Protein AF-A0A6U3SLD4-F1 (afdb_monomer)

Organism: NCBI:txid49249

Solvent-accessible surface area (backbone atoms only — not comparable to full-atom values): 16016 Å² total; per-residue (Å²): 93,30,33,40,34,45,28,22,24,20,39,68,25,61,78,50,59,51,93,50,53,9,31,55,33,80,65,11,48,54,41,13,43,26,38,30,69,54,36,54,72,92,55,43,61,76,41,43,33,23,12,72,32,34,23,15,40,52,23,46,49,41,26,31,55,85,39,74,73,38,16,82,89,34,24,79,83,48,38,44,74,40,75,85,42,42,63,54,84,81,51,41,36,90,60,63,78,85,78,59,86,52,60,64,58,40,43,50,33,31,69,81,82,62,34,34,42,66,61,40,45,34,31,68,68,55,48,70,50,40,50,61,62,72,69,62,57,97,72,88,68,69,61,64,56,74,54,37,59,85,58,36,81,42,45,67,64,49,52,50,51,49,50,53,50,46,56,56,37,38,79,52,38,38,40,73,58,98,90,45,34,30,22,49,48,71,39,57,69,35,64,77,38,35,52,24,25,38,35,37,22,24,29,53,61,35,51,42,54,50,48,13,63,65,61,73,41,62,55,67,58,36,29,46,71,59,72,56,48,62,42,7,38,23,36,32,35,39,46,79,41,89,59,70,65,86,90,67,90,54,81,84,70,45,84,56,41,38,34,35,44,62,37,78,81,36,75,33,42,50,66,39,31,52,74,67,74,43,73,93,70,84,48,90,91,55,60,85,48,54,63,39,45,59,70,58,72,72,101

Foldseek 3Di:
DEKEKEWAFFQFACPPPVVQAGAHDPQSLLLLLLLLVVCPDPLPALAAEEESRHRLLSSQANNCCPPPCCYDPNPVVGYHYQPLQAPPQLLFDPDDDPPDPPVVLRCLQCVVVRGHHLLLAALCSLVVQCPCVVVPDPDDDDDSLRRCVSCVVCVVVLVVSLVSLQVVLVVLQWHDDPLWTKGFLVSCVDCCSVVGNYYYRHHWRSVLSVCCSQQVNRSSCSSLPDTAFHRFIWMWDFDWDDAFDPPDPDPVRTHRMIITRIDTPDGNHSVSCVVSVHDRDQRPSNPCNRNHCPSVVPD

pLDDT: mean 84.69, std 16.95, range [38.12, 98.94]

Nearest PDB structures (foldseek):
  6s2q-assembly1_A  TM=6.324E-01  e=4.870E-09  Mycobacterium tuberculosis H37Rv
  4qih-assembly1_B  TM=6.906E-01  e=3.030E-08  Mycobacterium tuberculosis H37Rv
  4pz9-assembly1_B  TM=6.442E-01  e=8.144E-09  Mycobacterium tuberculosis H37Rv
  6cni-assembly1_B  TM=7.649E-01  e=1.691E-04  Homo sapiens
  3mxo-assembly2_B  TM=6.938E-01  e=5.394E-05  Homo sapiens

InterPro domains:
  IPR013078 Histidine phosphatase superfamily, clade-1 [PF00300] (4-67)
  IPR013078 Histidine phosphatase superfamily, clade-1 [SM00855] (3-210)
  IPR013078 Histidine phosphatase superfamily, clade-1 [cd07067] (3-69)
  IPR029033 Histidine phosphatase superfamily [G3DSA:3.40.50.1240] (1-277)
  IPR029033 Histidine phosphatase superfamily [SSF53254] (1-241)

Secondary structure (DSSP, 8-state):
--EEEEEE-SSEESSTTGGGT-EE-HHHHHHHHHHHHHHSGGG--SEEEE-SSHHHHHHHHHHTTT-GGGSGGGHHHHEEE-GGGS--TT-EESS-GGG---HHHHHHHHTTSS-EEGGGS-HHHHHHHHHHHHHT-SS---HHHHH-HHHHTTHHHHHHHHHHHHHHHHTTT-EEETTEEEE-HHHHH-HHHHT-EEEEEE-HHHHHHHHHHHHT--HHHHHHH----TT-EEEEEEEEE-SPPTT---TTTSSSPEEEEEEEEEEEE-HHHHHTTPPP---TTS-S--TT-HHHHH-

Structure (mmCIF, N/CA/C/O backbone):
data_AF-A0A6U3SLD4-F1
#
_entry.id   AF-A0A6U3SLD4-F1
#
loop_
_atom_site.group_PDB
_atom_site.id
_atom_site.type_symbol
_atom_site.label_atom_id
_atom_site.label_alt_id
_atom_site.label_comp_id
_atom_site.label_asym_id
_atom_site.label_entity_id
_atom_site.label_seq_id
_atom_site.pdbx_PDB_ins_code
_atom_site.Cartn_x
_atom_site.Cartn_y
_atom_site.Cartn_z
_atom_site.occupancy
_atom_site.B_iso_or_equiv
_atom_site.auth_seq_id
_atom_site.auth_comp_id
_atom_site.auth_asym_id
_atom_site.auth_atom_id
_atom_site.pdbx_PDB_model_num
ATOM 1 N N . MET A 1 1 ? -7.459 -4.776 17.478 1.00 89.25 1 MET A N 1
ATOM 2 C CA . MET A 1 1 ? -6.185 -4.139 17.124 1.00 89.25 1 MET A CA 1
ATOM 3 C C . MET A 1 1 ? -6.214 -3.789 15.655 1.00 89.25 1 MET A C 1
ATOM 5 O O . MET A 1 1 ? -6.769 -4.563 14.869 1.00 89.25 1 MET A O 1
ATOM 9 N N . VAL A 1 2 ? -5.647 -2.638 15.304 1.00 97.38 2 VAL A N 1
ATOM 10 C CA . VAL A 1 2 ? -5.695 -2.118 13.937 1.00 97.38 2 VAL A CA 1
ATOM 11 C C . VAL A 1 2 ? -4.820 -2.949 13.006 1.00 97.38 2 VAL A C 1
ATOM 13 O O . VAL A 1 2 ? -3.665 -3.244 13.318 1.00 97.38 2 VAL A O 1
ATOM 16 N N . ARG A 1 3 ? -5.369 -3.312 11.846 1.00 98.50 3 ARG A N 1
ATOM 17 C CA . ARG A 1 3 ? -4.644 -3.976 10.758 1.00 98.50 3 ARG A CA 1
ATOM 18 C C . ARG A 1 3 ? -4.674 -3.095 9.520 1.00 98.50 3 ARG A C 1
ATOM 20 O O . ARG A 1 3 ? -5.745 -2.663 9.102 1.00 98.50 3 ARG A O 1
ATOM 27 N N . LEU A 1 4 ? -3.510 -2.863 8.932 1.00 98.88 4 LEU A N 1
ATOM 28 C CA . LEU A 1 4 ? -3.344 -2.191 7.651 1.00 98.88 4 LEU A CA 1
ATOM 29 C C . LEU A 1 4 ? -2.890 -3.213 6.606 1.00 98.88 4 LEU A C 1
ATOM 31 O O . LEU A 1 4 ? -1.862 -3.871 6.769 1.00 98.88 4 LEU A O 1
ATOM 35 N N . TYR A 1 5 ? -3.650 -3.319 5.523 1.00 98.88 5 TYR A N 1
ATOM 36 C CA . TYR A 1 5 ? -3.333 -4.119 4.351 1.00 98.88 5 TYR A CA 1
ATOM 37 C C . TYR A 1 5 ? -2.888 -3.197 3.219 1.00 98.88 5 TYR A C 1
ATOM 39 O O . TYR A 1 5 ? -3.652 -2.348 2.763 1.00 98.88 5 TYR A O 1
ATOM 47 N N . ILE A 1 6 ? -1.660 -3.381 2.746 1.00 98.88 6 ILE A N 1
ATOM 48 C CA . ILE A 1 6 ? -1.118 -2.678 1.582 1.00 98.88 6 ILE A CA 1
ATOM 49 C C . ILE A 1 6 ? -1.124 -3.670 0.423 1.00 98.88 6 ILE A C 1
ATOM 51 O O . ILE A 1 6 ? -0.439 -4.693 0.485 1.00 98.88 6 ILE A O 1
ATOM 55 N N . VAL A 1 7 ? -1.906 -3.383 -0.615 1.00 98.81 7 VAL A N 1
ATOM 56 C CA . VAL A 1 7 ? -2.104 -4.283 -1.757 1.00 98.81 7 VAL A CA 1
ATOM 57 C C . VAL A 1 7 ? -1.478 -3.669 -3.000 1.00 98.81 7 VAL A C 1
ATOM 59 O O . VAL A 1 7 ? -1.911 -2.608 -3.449 1.00 98.81 7 VAL A O 1
ATOM 62 N N . ARG A 1 8 ? -0.482 -4.332 -3.597 1.00 98.12 8 ARG A N 1
ATOM 63 C CA . ARG A 1 8 ? 0.002 -3.940 -4.933 1.00 98.12 8 ARG A CA 1
ATOM 64 C C . ARG A 1 8 ? -1.071 -4.313 -5.959 1.00 98.12 8 ARG A C 1
ATOM 66 O O . ARG A 1 8 ? -1.632 -5.397 -5.878 1.00 98.12 8 ARG A O 1
ATOM 73 N N . HIS A 1 9 ? -1.331 -3.455 -6.942 1.00 97.69 9 HIS A N 1
ATOM 74 C CA . HIS A 1 9 ? -2.200 -3.807 -8.071 1.00 97.69 9 HIS A CA 1
ATOM 75 C C . HIS A 1 9 ? -1.776 -5.125 -8.763 1.00 97.69 9 HIS A C 1
ATOM 77 O O . HIS A 1 9 ? -0.596 -5.493 -8.731 1.00 97.69 9 HIS A O 1
ATOM 83 N N . GLY A 1 10 ? -2.717 -5.813 -9.415 1.00 95.06 10 GLY A N 1
ATOM 84 C CA . GLY A 1 10 ? -2.431 -7.008 -10.228 1.00 95.06 10 GLY A CA 1
ATOM 85 C C . GLY A 1 10 ? -1.573 -6.713 -11.459 1.00 95.06 10 GLY A C 1
ATOM 86 O O . GLY A 1 10 ? -1.234 -5.554 -11.715 1.00 95.06 10 GLY A O 1
ATOM 87 N N . ASP A 1 11 ? -1.205 -7.738 -12.226 1.00 93.12 11 ASP A N 1
ATOM 88 C CA . ASP A 1 11 ? -0.366 -7.571 -13.416 1.00 93.12 11 ASP A CA 1
ATOM 89 C C . ASP A 1 11 ? -0.927 -6.472 -14.352 1.00 93.12 11 ASP A C 1
ATOM 91 O O . ASP A 1 11 ? -2.081 -6.543 -14.799 1.00 93.12 11 ASP A O 1
ATOM 95 N N . PRO A 1 12 ? -0.161 -5.391 -14.582 1.00 91.62 12 PRO A N 1
ATOM 96 C CA . PRO A 1 12 ? -0.691 -4.189 -15.203 1.00 91.62 12 PRO A CA 1
ATOM 97 C C . PRO A 1 12 ? -0.734 -4.295 -16.724 1.00 91.62 12 PRO A C 1
ATOM 99 O O . PRO A 1 12 ? 0.205 -4.777 -17.348 1.00 91.62 12 PRO A O 1
ATOM 102 N N . ASP A 1 13 ? -1.761 -3.699 -17.325 1.00 90.81 13 ASP A N 1
ATOM 103 C CA . ASP A 1 13 ? -1.741 -3.259 -18.718 1.00 90.81 13 ASP A CA 1
ATOM 104 C C . ASP A 1 13 ? -1.577 -1.735 -18.746 1.00 90.81 13 ASP A C 1
ATOM 106 O O . ASP A 1 13 ? -2.538 -0.986 -18.565 1.00 90.81 13 ASP A O 1
ATOM 110 N N . TYR A 1 14 ? -0.347 -1.256 -18.937 1.00 85.19 14 TYR A N 1
ATOM 111 C CA . TYR A 1 14 ? -0.078 0.182 -18.973 1.00 85.19 14 TYR A CA 1
ATOM 112 C C . TYR A 1 14 ? -0.510 0.854 -20.274 1.00 85.19 14 TYR A C 1
ATOM 114 O O . TYR A 1 14 ? -0.530 2.080 -20.318 1.00 85.19 14 TYR A O 1
ATOM 122 N N . ASP A 1 15 ? -0.790 0.095 -21.333 1.00 86.31 15 ASP A N 1
ATOM 123 C CA . ASP A 1 15 ? -1.077 0.648 -22.656 1.00 86.31 15 ASP A CA 1
ATOM 124 C C . ASP A 1 15 ? -2.547 1.003 -22.815 1.00 86.31 15 ASP A C 1
ATOM 126 O O . ASP A 1 15 ? -2.886 2.024 -23.417 1.00 86.31 15 ASP A O 1
ATOM 130 N N . THR A 1 16 ? -3.411 0.194 -22.216 1.00 84.81 16 THR A N 1
ATOM 131 C CA . THR A 1 16 ? -4.827 0.523 -22.079 1.00 84.81 16 THR A CA 1
ATOM 132 C C . THR A 1 16 ? -5.022 1.675 -21.102 1.00 84.81 16 THR A C 1
ATOM 134 O O . THR A 1 16 ? -4.433 1.671 -20.031 1.00 84.81 16 THR A O 1
ATOM 137 N N . ASP A 1 17 ? -5.858 2.655 -21.451 1.00 83.62 17 ASP A N 1
ATOM 138 C CA . ASP A 1 17 ? -6.260 3.742 -20.544 1.00 83.62 17 ASP A CA 1
ATOM 139 C C . ASP A 1 17 ? -5.078 4.478 -19.868 1.00 83.62 17 ASP A C 1
ATOM 141 O O . ASP A 1 17 ? -5.041 4.734 -18.659 1.00 83.62 17 ASP A O 1
ATOM 145 N N . ARG A 1 18 ? -4.048 4.785 -20.668 1.00 82.56 18 ARG A N 1
ATOM 146 C CA . ARG A 1 18 ? -2.804 5.437 -20.219 1.00 82.56 18 ARG A CA 1
ATOM 147 C C . ARG A 1 18 ? -3.047 6.714 -19.418 1.00 82.56 18 ARG A C 1
ATOM 149 O O . ARG A 1 18 ? -2.338 6.951 -18.442 1.00 82.56 18 ARG A O 1
ATOM 156 N N . GLU A 1 19 ? -4.028 7.514 -19.826 1.00 84.94 19 GLU A N 1
ATOM 157 C CA . GLU A 1 19 ? -4.357 8.803 -19.204 1.00 84.94 19 GLU A CA 1
ATOM 158 C C . GLU A 1 19 ? -4.816 8.641 -17.752 1.00 84.94 19 GLU A C 1
ATOM 160 O O . GLU A 1 19 ? -4.439 9.442 -16.899 1.00 84.94 19 GLU A O 1
ATOM 165 N N . ASN A 1 20 ? -5.517 7.547 -17.444 1.00 87.69 20 ASN A N 1
ATOM 166 C CA . ASN A 1 20 ? -5.978 7.235 -16.092 1.00 87.69 20 ASN A CA 1
ATOM 167 C C . ASN A 1 20 ? -5.031 6.287 -15.340 1.00 87.69 20 ASN A C 1
ATOM 169 O O . ASN A 1 20 ? -5.342 5.812 -14.249 1.00 87.69 20 ASN A O 1
ATOM 173 N N . GLY A 1 21 ? -3.839 6.018 -15.877 1.00 85.12 21 GLY A N 1
ATOM 174 C CA . GLY A 1 21 ? -2.827 5.210 -15.203 1.00 85.12 21 GLY A CA 1
ATOM 175 C C . GLY A 1 21 ? -2.920 3.707 -15.466 1.00 85.12 21 GLY A C 1
ATOM 176 O O . GLY A 1 21 ? -2.422 2.928 -14.648 1.00 85.12 21 GLY A O 1
ATOM 177 N N . GLY A 1 22 ? -3.480 3.280 -16.595 1.00 91.75 22 GLY A N 1
ATOM 178 C CA . GLY A 1 22 ? -3.445 1.879 -17.007 1.00 91.75 22 GLY A CA 1
ATOM 179 C C . GLY A 1 22 ? -4.629 1.048 -16.513 1.00 91.75 22 GLY A C 1
ATOM 180 O O . GLY A 1 22 ? -5.393 1.470 -15.646 1.00 91.75 22 GLY A O 1
ATOM 181 N N . SER A 1 23 ? -4.710 -0.189 -16.996 1.00 95.50 23 SER A N 1
ATOM 182 C CA . SER A 1 23 ? -5.629 -1.232 -16.532 1.00 95.50 23 SER A CA 1
ATOM 183 C C . SER A 1 23 ? -4.865 -2.474 -16.046 1.00 95.50 23 SER A C 1
ATOM 185 O O . SER A 1 23 ? -3.690 -2.398 -15.679 1.00 95.50 23 SER A O 1
ATOM 187 N N . LEU A 1 24 ? -5.543 -3.620 -16.003 1.00 95.31 24 LEU A N 1
ATOM 188 C CA . LEU A 1 24 ? -4.965 -4.935 -15.722 1.00 95.31 24 LEU A CA 1
ATOM 189 C C . LEU A 1 24 ? -5.016 -5.817 -16.972 1.00 95.31 24 LEU A C 1
ATOM 191 O O . LEU A 1 24 ? -5.992 -5.753 -17.731 1.00 95.31 24 LEU A O 1
ATOM 195 N N . THR A 1 25 ? -4.009 -6.676 -17.131 1.00 94.19 25 THR A N 1
ATOM 196 C CA . THR A 1 25 ? -4.043 -7.777 -18.104 1.00 94.19 25 THR A CA 1
ATOM 197 C C . THR A 1 25 ? -5.099 -8.814 -17.705 1.00 94.19 25 THR A C 1
ATOM 199 O O . THR A 1 25 ? -5.620 -8.794 -16.588 1.00 94.19 25 THR A O 1
ATOM 202 N N . ASP A 1 26 ? -5.408 -9.767 -18.588 1.00 94.81 26 ASP A N 1
ATOM 203 C CA . ASP A 1 26 ? -6.308 -10.882 -18.247 1.00 94.81 26 ASP A CA 1
ATOM 204 C C . ASP A 1 26 ? -5.776 -11.717 -17.077 1.00 94.81 26 ASP A C 1
ATOM 206 O O . ASP A 1 26 ? -6.546 -12.191 -16.242 1.00 94.81 26 ASP A O 1
ATOM 210 N N . HIS A 1 27 ? -4.451 -11.874 -16.992 1.00 93.44 27 HIS A N 1
ATOM 211 C CA . HIS A 1 27 ? -3.806 -12.514 -15.850 1.00 93.44 27 HIS A CA 1
ATOM 212 C C . HIS A 1 27 ? -3.953 -11.656 -14.590 1.00 93.44 27 HIS A C 1
ATOM 214 O O . HIS A 1 27 ? -4.440 -12.149 -13.577 1.00 93.44 27 HIS A O 1
ATOM 220 N N . GLY A 1 28 ? -3.667 -10.353 -14.674 1.00 95.38 28 GLY A N 1
ATOM 221 C CA . GLY A 1 28 ? -3.813 -9.424 -13.551 1.00 95.38 28 GLY A CA 1
ATOM 222 C C . GLY A 1 28 ? -5.238 -9.325 -13.002 1.00 95.38 28 GLY A C 1
ATOM 223 O O . GLY A 1 28 ? -5.425 -9.156 -11.798 1.00 95.38 28 GLY A O 1
ATOM 224 N N . ARG A 1 29 ? -6.262 -9.492 -13.850 1.00 97.75 29 ARG A N 1
ATOM 225 C CA . ARG A 1 29 ? -7.668 -9.593 -13.414 1.00 97.75 29 ARG A CA 1
ATOM 226 C C . ARG A 1 29 ? -7.910 -10.844 -12.577 1.00 97.75 29 ARG A C 1
ATOM 228 O O . ARG A 1 29 ? -8.484 -10.725 -11.501 1.00 97.75 29 ARG A O 1
ATOM 235 N N . LYS A 1 30 ? -7.413 -12.007 -13.011 1.00 97.50 30 LYS A N 1
ATOM 236 C CA . LYS A 1 30 ? -7.501 -13.258 -12.235 1.00 97.50 30 LYS A CA 1
ATOM 237 C C . LYS A 1 30 ? -6.762 -13.147 -10.903 1.00 97.50 30 LYS A C 1
ATOM 239 O O . LYS A 1 30 ? -7.274 -13.591 -9.880 1.00 97.50 30 LYS A O 1
ATOM 244 N N . GLU A 1 31 ? -5.586 -12.516 -10.897 1.00 97.00 31 GLU A N 1
ATOM 245 C CA . GLU A 1 31 ? -4.845 -12.242 -9.662 1.00 97.00 31 GLU A CA 1
ATOM 246 C C . GLU A 1 31 ? -5.661 -11.359 -8.705 1.00 97.00 31 GLU A C 1
ATOM 248 O O . GLU A 1 31 ? -5.738 -11.639 -7.511 1.00 97.00 31 GLU A O 1
ATOM 253 N N . ALA A 1 32 ? -6.292 -10.300 -9.221 1.00 98.00 32 ALA A N 1
ATOM 254 C CA . ALA A 1 32 ? -7.122 -9.402 -8.424 1.00 98.00 32 ALA A CA 1
ATOM 255 C C . ALA A 1 32 ? -8.422 -10.062 -7.927 1.00 98.00 32 ALA A C 1
ATOM 257 O O . ALA A 1 32 ? -8.867 -9.781 -6.820 1.00 98.00 32 ALA A O 1
ATOM 258 N N . GLU A 1 33 ? -9.028 -10.955 -8.708 1.00 98.19 33 GLU A N 1
ATOM 259 C CA . GLU A 1 33 ? -10.190 -11.749 -8.288 1.00 98.19 33 GLU A CA 1
ATOM 260 C C . GLU A 1 33 ? -9.826 -12.741 -7.176 1.00 98.19 33 GLU A C 1
ATOM 262 O O . GLU A 1 33 ? -10.595 -12.920 -6.232 1.00 98.19 33 GLU A O 1
ATOM 267 N N . ALA A 1 34 ? -8.629 -13.332 -7.218 1.00 97.56 34 ALA A N 1
ATOM 268 C CA . ALA A 1 34 ? -8.163 -14.245 -6.176 1.00 97.56 34 ALA A CA 1
ATOM 269 C C . ALA A 1 34 ? -8.048 -13.571 -4.792 1.00 97.56 34 ALA A C 1
ATOM 271 O O . ALA A 1 34 ? -8.200 -14.244 -3.769 1.00 97.56 34 ALA A O 1
ATOM 272 N N . LEU A 1 35 ? -7.847 -12.246 -4.733 1.00 97.88 35 LEU A N 1
ATOM 273 C CA . LEU A 1 35 ? -7.837 -11.481 -3.477 1.00 97.88 35 LEU A CA 1
ATOM 274 C C . LEU A 1 35 ? -9.166 -11.533 -2.716 1.00 97.88 35 LEU A C 1
ATOM 276 O O . LEU A 1 35 ? -9.158 -11.345 -1.500 1.00 97.88 35 LEU A O 1
ATOM 280 N N . VAL A 1 36 ? -10.286 -11.833 -3.382 1.00 96.88 36 VAL A N 1
ATOM 281 C CA . VAL A 1 36 ? -11.584 -12.023 -2.715 1.00 96.88 36 VAL A CA 1
ATOM 282 C C . VAL A 1 36 ? -11.454 -13.047 -1.587 1.00 96.88 36 VAL A C 1
ATOM 284 O O . VAL A 1 36 ? -11.903 -12.800 -0.472 1.00 96.88 36 VAL A O 1
ATOM 287 N N . HIS A 1 37 ? -10.757 -14.159 -1.835 1.00 92.75 37 HIS A N 1
ATOM 288 C CA . HIS A 1 37 ? -10.538 -15.191 -0.822 1.00 92.75 37 HIS A CA 1
ATOM 289 C C . HIS A 1 37 ? -9.705 -14.700 0.361 1.00 92.75 37 HIS A C 1
ATOM 291 O O . HIS A 1 37 ? -9.919 -15.161 1.479 1.00 92.75 37 HIS A O 1
ATOM 297 N N . PHE A 1 38 ? -8.773 -13.769 0.132 1.00 95.94 38 PHE A N 1
ATOM 298 C CA . PHE A 1 38 ? -7.997 -13.174 1.215 1.00 95.94 38 PHE A CA 1
ATOM 299 C C . PHE A 1 38 ? -8.873 -12.295 2.103 1.00 95.94 38 PHE A C 1
ATOM 301 O O . PHE A 1 38 ? -8.725 -12.376 3.317 1.00 95.94 38 PHE A O 1
ATOM 308 N N . PHE A 1 39 ? -9.758 -11.480 1.518 1.00 97.25 39 PHE A N 1
ATOM 309 C CA . PHE A 1 39 ? -10.583 -10.510 2.247 1.00 97.25 39 PHE A CA 1
ATOM 310 C C . PHE A 1 39 ? -11.904 -11.069 2.787 1.00 97.25 39 PHE A C 1
ATOM 312 O O . PHE A 1 39 ? -12.571 -10.383 3.552 1.00 97.25 39 PHE A O 1
ATOM 319 N N . CYS A 1 40 ? -12.290 -12.302 2.467 1.00 87.75 40 CYS A N 1
ATOM 320 C CA . CYS A 1 40 ? -13.431 -12.937 3.123 1.00 87.75 40 CYS A CA 1
ATOM 321 C C . CYS A 1 40 ? -13.096 -13.347 4.573 1.00 87.75 40 CYS A C 1
ATOM 323 O O . CYS A 1 40 ? -12.065 -13.964 4.844 1.00 87.75 40 CYS A O 1
ATOM 325 N N . GLY A 1 41 ? -14.004 -13.066 5.514 1.00 90.38 41 GLY A N 1
ATOM 326 C CA . GLY A 1 41 ? -13.904 -13.540 6.898 1.00 90.38 41 GLY A CA 1
ATOM 327 C C . GLY A 1 41 ? -13.015 -12.665 7.785 1.00 90.38 41 GLY A C 1
ATOM 328 O O . GLY A 1 41 ? -13.275 -11.477 7.965 1.00 90.38 41 GLY A O 1
ATOM 329 N N . GLU A 1 42 ? -11.975 -13.237 8.404 1.00 92.50 42 GLU A N 1
ATOM 330 C CA . GLU A 1 42 ? -11.189 -12.514 9.418 1.00 92.50 42 GLU A CA 1
ATOM 331 C C . GLU A 1 42 ? -10.495 -11.262 8.854 1.00 92.50 42 GLU A C 1
ATOM 333 O O . GLU A 1 42 ? -10.332 -10.269 9.567 1.00 92.50 42 GLU A O 1
ATOM 338 N N . ASN A 1 43 ? -10.127 -11.257 7.577 1.00 96.88 43 ASN A N 1
ATOM 339 C CA . ASN A 1 43 ? -9.435 -10.119 6.975 1.00 96.88 43 ASN A CA 1
ATOM 340 C C . ASN A 1 43 ? -10.379 -9.088 6.350 1.00 96.88 43 ASN A C 1
ATOM 342 O O . ASN A 1 43 ? -9.884 -8.125 5.767 1.00 96.88 43 ASN A O 1
ATOM 346 N N . GLU A 1 44 ? -11.699 -9.258 6.478 1.00 98.00 44 GLU A N 1
ATOM 347 C CA . GLU A 1 44 ? -12.674 -8.352 5.871 1.00 98.00 44 GLU A CA 1
ATOM 348 C C . GLU A 1 44 ? -12.414 -6.900 6.301 1.00 98.00 44 GLU A C 1
ATOM 350 O O . GLU A 1 44 ? -12.409 -6.607 7.504 1.00 98.00 44 GLU A O 1
ATOM 355 N N . PRO A 1 45 ? -12.126 -5.991 5.350 1.00 98.38 45 PRO A N 1
ATOM 356 C CA . PRO A 1 45 ? -11.795 -4.614 5.664 1.00 98.38 45 PRO A CA 1
ATOM 357 C C . PRO A 1 45 ? -13.010 -3.872 6.218 1.00 98.38 45 PRO A C 1
ATOM 359 O O . PRO A 1 45 ? -14.131 -4.013 5.739 1.00 98.38 45 PRO A O 1
ATOM 362 N N . THR A 1 46 ? -12.778 -3.008 7.201 1.00 98.38 46 THR A N 1
ATOM 363 C CA . THR A 1 46 ? -13.781 -2.045 7.670 1.00 98.38 46 THR A CA 1
ATOM 364 C C . THR A 1 46 ? -13.698 -0.728 6.904 1.00 98.38 46 THR A C 1
ATOM 366 O O . THR A 1 46 ? -14.712 -0.035 6.780 1.00 98.38 46 THR A O 1
ATOM 369 N N . HIS A 1 47 ? -12.524 -0.412 6.349 1.00 98.69 47 HIS A N 1
ATOM 370 C CA . HIS A 1 47 ? -12.253 0.772 5.535 1.00 98.69 47 HIS A CA 1
ATOM 371 C C . HIS A 1 47 ? -11.425 0.382 4.310 1.00 98.69 47 HIS A C 1
ATOM 373 O O . HIS A 1 47 ? -10.499 -0.424 4.423 1.00 98.69 47 HIS A O 1
ATOM 379 N N . ALA A 1 48 ? -11.740 0.966 3.157 1.00 98.75 48 ALA A N 1
ATOM 380 C CA . ALA A 1 48 ? -11.071 0.672 1.900 1.00 98.75 48 ALA A CA 1
ATOM 381 C C . ALA A 1 48 ? -10.679 1.958 1.174 1.00 98.75 48 ALA A C 1
ATOM 383 O O . ALA A 1 48 ? -11.474 2.890 1.065 1.00 98.75 48 ALA A O 1
ATOM 384 N N . TYR A 1 49 ? -9.457 1.969 0.651 1.00 98.88 49 TYR A N 1
ATOM 385 C CA . TYR A 1 49 ? -8.890 3.080 -0.097 1.00 98.88 49 TYR A CA 1
ATOM 386 C C . TYR A 1 49 ? -8.157 2.576 -1.331 1.00 98.88 49 TYR A C 1
ATOM 388 O O . TYR A 1 49 ? -7.643 1.455 -1.362 1.00 98.88 49 TYR A O 1
ATOM 396 N N . SER A 1 50 ? -8.072 3.413 -2.354 1.00 98.75 50 SER A N 1
ATOM 397 C CA . SER A 1 50 ? -7.337 3.103 -3.569 1.00 98.75 50 SER A CA 1
ATOM 398 C C . SER A 1 50 ? -6.565 4.312 -4.071 1.00 98.75 50 SER A C 1
ATOM 400 O O . SER A 1 50 ? -6.996 5.460 -3.951 1.00 98.75 50 SER A O 1
ATOM 402 N N . SER A 1 51 ? -5.430 4.029 -4.696 1.00 98.62 51 SER A N 1
ATOM 403 C CA . SER A 1 51 ? -4.779 4.965 -5.595 1.00 98.62 51 SER A CA 1
ATOM 404 C C . SER A 1 51 ? -5.730 5.369 -6.718 1.00 98.62 51 SER A C 1
ATOM 406 O O . SER A 1 51 ? -6.452 4.516 -7.238 1.00 98.62 51 SER A O 1
ATOM 408 N N . PRO A 1 52 ? -5.690 6.626 -7.186 1.00 97.88 52 PRO A N 1
ATOM 409 C CA . PRO A 1 52 ? -6.513 7.052 -8.317 1.00 97.88 52 PRO A CA 1
ATOM 410 C C . PRO A 1 52 ? -6.161 6.336 -9.631 1.00 97.88 52 PRO A C 1
ATOM 412 O O . PRO A 1 52 ? -6.932 6.400 -10.582 1.00 97.88 52 PRO A O 1
ATOM 415 N N . MET A 1 53 ? -5.015 5.648 -9.714 1.00 97.12 53 MET A N 1
ATOM 416 C CA . MET A 1 53 ? -4.581 4.970 -10.939 1.00 97.12 53 MET A CA 1
ATOM 417 C C . MET A 1 53 ? -5.485 3.775 -11.286 1.00 97.12 53 MET A C 1
ATOM 419 O O . MET A 1 53 ? -5.679 2.880 -10.461 1.00 97.12 53 MET A O 1
ATOM 423 N N . GLY A 1 54 ? -5.954 3.708 -12.534 1.00 97.62 54 GLY A N 1
ATOM 424 C CA . GLY A 1 54 ? -6.949 2.750 -13.027 1.00 97.62 54 GLY A CA 1
ATOM 425 C C . GLY A 1 54 ? -6.649 1.289 -12.687 1.00 97.62 54 GLY A C 1
ATOM 426 O O . GLY A 1 54 ? -7.524 0.581 -12.197 1.00 97.62 54 GLY A O 1
ATOM 427 N N . ARG A 1 55 ? -5.398 0.840 -12.826 1.00 97.19 55 ARG A N 1
ATOM 428 C CA . ARG A 1 55 ? -4.970 -0.523 -12.453 1.00 97.19 55 ARG A CA 1
ATOM 429 C C . ARG A 1 55 ? -5.162 -0.852 -10.966 1.00 97.19 55 ARG A C 1
ATOM 431 O O . ARG A 1 55 ? -5.563 -1.964 -10.625 1.00 97.19 55 ARG A O 1
ATOM 438 N N . ALA A 1 56 ? -4.912 0.110 -10.078 1.00 98.44 56 ALA A N 1
ATOM 439 C CA . ALA A 1 56 ? -5.112 -0.056 -8.640 1.00 98.44 56 ALA A CA 1
ATOM 440 C C . ALA A 1 56 ? -6.605 -0.007 -8.296 1.00 98.44 56 ALA A C 1
ATOM 442 O O . ALA A 1 56 ? -7.081 -0.852 -7.538 1.00 98.44 56 ALA A O 1
ATOM 443 N N . ARG A 1 57 ? -7.358 0.899 -8.937 1.00 98.31 57 ARG A N 1
ATOM 444 C CA . ARG A 1 57 ? -8.819 0.982 -8.804 1.00 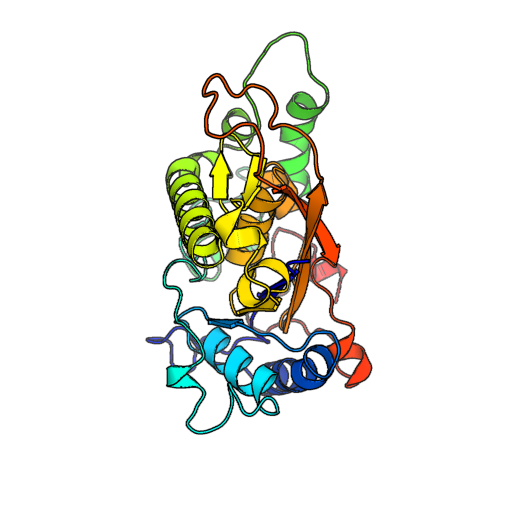98.31 57 ARG A CA 1
ATOM 445 C C . ARG A 1 57 ? -9.522 -0.291 -9.261 1.00 98.31 57 ARG A C 1
ATOM 447 O O . ARG A 1 57 ? -10.408 -0.787 -8.572 1.00 98.31 57 ARG A O 1
ATOM 454 N N . LEU A 1 58 ? -9.112 -0.845 -10.398 1.00 98.50 58 LEU A N 1
ATOM 455 C CA . LEU A 1 58 ? -9.656 -2.094 -10.919 1.00 98.50 58 LEU A CA 1
ATOM 456 C C . LEU A 1 58 ? -9.296 -3.278 -10.014 1.00 98.50 58 LEU A C 1
ATOM 458 O O . LEU A 1 58 ? -10.157 -4.115 -9.759 1.00 98.50 58 LEU A O 1
ATOM 462 N N . THR A 1 59 ? -8.073 -3.311 -9.471 1.00 98.75 59 THR A N 1
ATOM 463 C CA . THR A 1 59 ? -7.688 -4.322 -8.471 1.00 98.75 59 THR A CA 1
ATOM 464 C C . THR A 1 59 ? -8.607 -4.246 -7.251 1.00 98.75 59 THR A C 1
ATOM 466 O O . THR A 1 59 ? -9.172 -5.261 -6.856 1.00 98.75 59 THR A O 1
ATOM 469 N N . ALA A 1 60 ? -8.822 -3.045 -6.702 1.00 98.75 60 ALA A N 1
ATOM 470 C CA . ALA A 1 60 ? -9.719 -2.828 -5.568 1.00 98.75 60 ALA A CA 1
ATOM 471 C C . ALA A 1 60 ? -11.150 -3.302 -5.863 1.00 98.75 60 ALA A C 1
ATOM 473 O O . ALA A 1 60 ? -11.755 -4.002 -5.054 1.00 98.75 60 ALA A O 1
ATOM 474 N N . LYS A 1 61 ? -11.677 -2.963 -7.047 1.00 98.56 61 LYS A N 1
ATOM 475 C CA . LYS A 1 61 ? -13.037 -3.326 -7.463 1.00 98.56 61 LYS A CA 1
ATOM 476 C C . LYS A 1 61 ? -13.241 -4.838 -7.550 1.00 98.56 61 LYS A C 1
ATOM 478 O O . LYS A 1 61 ? -14.284 -5.334 -7.133 1.00 98.56 61 LYS A O 1
ATOM 483 N N . LEU A 1 62 ? -12.258 -5.568 -8.077 1.00 98.56 62 LEU A N 1
ATOM 484 C CA . LEU A 1 62 ? -12.318 -7.028 -8.184 1.00 98.56 62 LEU A CA 1
ATOM 485 C C . LEU A 1 62 ? -12.130 -7.698 -6.814 1.00 98.56 62 LEU A C 1
ATOM 487 O O . LEU A 1 62 ? -12.939 -8.546 -6.437 1.00 98.56 62 LEU A O 1
ATOM 491 N N . ALA A 1 63 ? -11.137 -7.254 -6.038 1.00 98.50 63 ALA A N 1
ATOM 492 C CA . ALA A 1 63 ? -10.805 -7.812 -4.727 1.00 98.50 63 ALA A CA 1
ATOM 493 C C . ALA A 1 63 ? -11.933 -7.663 -3.692 1.00 98.50 63 ALA A C 1
ATOM 495 O O . ALA A 1 63 ? -12.116 -8.537 -2.848 1.00 98.50 63 ALA A O 1
ATOM 496 N N . LEU A 1 64 ? -12.699 -6.569 -3.755 1.00 98.50 64 LEU A N 1
ATOM 497 C CA . LEU A 1 64 ? -13.793 -6.276 -2.821 1.00 98.50 64 LEU A CA 1
ATOM 498 C C . LEU A 1 64 ? -15.179 -6.674 -3.353 1.00 98.50 64 LEU A C 1
ATOM 500 O O . LEU A 1 64 ? -16.190 -6.390 -2.716 1.00 98.50 64 LEU A O 1
ATOM 504 N N . SER A 1 65 ? -15.250 -7.352 -4.501 1.00 97.69 65 SER A N 1
ATOM 505 C CA . SER A 1 65 ? -16.503 -7.639 -5.220 1.00 97.69 65 SER A CA 1
ATOM 506 C C . SER A 1 65 ? -17.532 -8.483 -4.452 1.00 97.69 65 SER A C 1
ATOM 508 O O . SER A 1 65 ? -18.690 -8.544 -4.863 1.00 97.69 65 SER A O 1
ATOM 510 N N . LYS A 1 66 ? -17.131 -9.134 -3.351 1.00 97.00 66 LYS A N 1
ATOM 511 C CA . LYS A 1 66 ? -18.003 -9.929 -2.465 1.00 97.00 66 LYS A CA 1
ATOM 512 C C . LYS A 1 66 ? -18.303 -9.269 -1.120 1.00 97.00 66 LYS A C 1
ATOM 514 O O . LYS A 1 66 ? -18.915 -9.902 -0.270 1.00 97.00 66 LYS A O 1
ATOM 519 N N . ILE A 1 67 ? -17.870 -8.027 -0.923 1.00 97.06 67 ILE A N 1
ATOM 520 C CA . ILE A 1 67 ? -18.155 -7.258 0.286 1.00 97.06 67 ILE A CA 1
ATOM 521 C C . ILE A 1 67 ? -19.177 -6.191 -0.097 1.00 97.06 67 I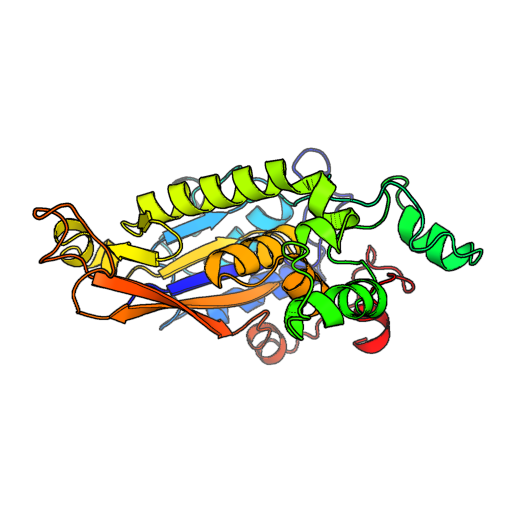LE A C 1
ATOM 523 O O . ILE A 1 67 ? -18.839 -5.215 -0.765 1.00 97.06 67 ILE A O 1
ATOM 527 N N . ASP A 1 68 ? -20.437 -6.376 0.300 1.00 96.12 68 ASP A N 1
ATOM 528 C CA . ASP A 1 68 ? -21.574 -5.530 -0.107 1.00 96.12 68 ASP A CA 1
ATOM 529 C C . ASP A 1 68 ? -21.322 -4.032 0.125 1.00 96.12 68 ASP A C 1
ATOM 531 O O . ASP A 1 68 ? -21.672 -3.193 -0.709 1.00 96.12 68 ASP A O 1
ATOM 535 N N . LYS A 1 69 ? -20.628 -3.693 1.220 1.00 96.56 69 LYS A N 1
ATOM 536 C CA . LYS A 1 69 ? -20.234 -2.317 1.561 1.00 96.56 69 LYS A CA 1
ATOM 537 C C . LYS A 1 69 ? -19.377 -1.645 0.479 1.00 96.56 69 LYS A C 1
ATOM 539 O O . LYS A 1 69 ? -19.433 -0.429 0.336 1.00 96.56 69 LYS A O 1
ATOM 544 N N . PHE A 1 70 ? -18.583 -2.411 -0.264 1.00 97.56 70 PHE A N 1
ATOM 545 C CA . PHE A 1 70 ? -17.599 -1.904 -1.222 1.00 97.56 70 PHE A CA 1
ATOM 546 C C . PHE A 1 70 ? -17.811 -2.438 -2.643 1.00 97.56 70 PHE A C 1
ATOM 548 O O . PHE A 1 70 ? -16.910 -2.326 -3.463 1.00 97.56 70 PHE A O 1
ATOM 555 N N . SER A 1 71 ? -18.953 -3.044 -2.965 1.00 95.62 71 SER A N 1
ATOM 556 C CA . SER A 1 71 ? -19.182 -3.678 -4.271 1.00 95.62 71 SER A CA 1
ATOM 557 C C . SER A 1 71 ? -20.354 -3.054 -5.030 1.00 95.62 71 SER A C 1
ATOM 559 O O . SER A 1 71 ? -21.129 -2.271 -4.483 1.00 95.62 71 SER A O 1
ATOM 561 N N . GLY A 1 72 ? -20.457 -3.363 -6.327 1.00 95.06 72 GLY A N 1
ATOM 562 C CA . GLY A 1 72 ? -21.503 -2.815 -7.195 1.00 95.06 72 GLY A CA 1
ATOM 563 C C . GLY A 1 72 ? -21.515 -1.284 -7.196 1.00 95.06 72 GLY A C 1
ATOM 564 O O . GLY A 1 72 ? -20.462 -0.652 -7.309 1.00 95.06 72 GLY A O 1
ATOM 565 N N . ASP A 1 73 ? -22.705 -0.709 -7.029 1.00 95.94 73 ASP A N 1
ATOM 566 C CA . ASP A 1 73 ? -22.929 0.742 -7.007 1.00 95.94 73 ASP A CA 1
ATOM 567 C C . ASP A 1 73 ? -22.346 1.421 -5.752 1.00 95.94 73 ASP A C 1
ATOM 569 O O . ASP A 1 73 ? -22.147 2.634 -5.741 1.00 95.94 73 ASP A O 1
ATOM 573 N N . ASN A 1 74 ? -22.006 0.651 -4.711 1.00 96.75 74 ASN A N 1
ATOM 574 C CA . ASN A 1 74 ? -21.433 1.175 -3.470 1.00 96.75 74 ASN A CA 1
ATOM 575 C C . ASN A 1 74 ? -19.925 1.448 -3.568 1.00 96.75 74 ASN A C 1
ATOM 577 O O . ASN A 1 74 ? -19.366 2.056 -2.654 1.00 96.75 74 ASN A O 1
ATOM 581 N N . PHE A 1 75 ? -19.241 0.979 -4.618 1.00 97.88 75 PHE A N 1
ATOM 582 C CA . PHE A 1 75 ? -17.777 1.033 -4.696 1.00 97.88 75 PHE A CA 1
ATOM 583 C C . PHE A 1 75 ? -17.247 2.471 -4.644 1.00 97.88 75 PHE A C 1
ATOM 585 O O . PHE A 1 75 ? -16.443 2.795 -3.774 1.00 97.88 75 PHE A O 1
ATOM 592 N N . ASP A 1 76 ? -17.719 3.352 -5.528 1.00 96.38 76 ASP A N 1
ATOM 593 C CA . ASP A 1 76 ? -17.181 4.715 -5.643 1.00 96.38 76 ASP A CA 1
ATOM 594 C C . ASP A 1 76 ? -17.495 5.595 -4.425 1.00 96.38 76 ASP A C 1
ATOM 596 O O . ASP A 1 76 ? -16.727 6.500 -4.108 1.00 96.38 76 ASP A O 1
ATOM 600 N N . SER A 1 77 ? -18.595 5.324 -3.716 1.00 97.12 77 SER A N 1
ATOM 601 C CA . SER A 1 77 ? -18.974 6.071 -2.512 1.00 97.12 77 SER A CA 1
ATOM 602 C C . SER A 1 77 ? -18.287 5.575 -1.239 1.00 97.12 77 SER A C 1
ATOM 604 O O . SER A 1 77 ? -18.200 6.330 -0.273 1.00 97.12 77 SER A O 1
ATOM 606 N N . ASN A 1 78 ? -17.835 4.315 -1.201 1.00 98.06 78 ASN A N 1
ATOM 607 C CA . ASN A 1 78 ? -17.292 3.691 0.013 1.00 98.06 78 ASN A CA 1
ATOM 608 C C . ASN A 1 78 ? -15.799 3.351 -0.065 1.00 98.06 78 ASN A C 1
ATOM 610 O O . ASN A 1 78 ? -15.202 3.055 0.971 1.00 98.06 78 ASN A O 1
ATOM 614 N N . VAL A 1 79 ? -15.191 3.387 -1.253 1.00 98.62 79 VAL A N 1
ATOM 615 C CA . VAL A 1 79 ? -13.743 3.232 -1.429 1.00 98.62 79 VAL A CA 1
ATOM 616 C C . VAL A 1 79 ? -13.123 4.607 -1.652 1.00 98.62 79 VAL A C 1
ATOM 618 O O . VAL A 1 79 ? -13.260 5.198 -2.722 1.00 98.62 79 VAL A O 1
ATOM 621 N N . GLY A 1 80 ? -12.432 5.116 -0.632 1.00 98.44 80 GLY A N 1
ATOM 622 C CA . GLY A 1 80 ? -11.803 6.434 -0.682 1.00 98.44 80 GLY A CA 1
ATOM 623 C C . GLY A 1 80 ? -10.651 6.492 -1.687 1.00 98.44 80 GLY A C 1
ATOM 624 O O . GLY A 1 80 ? -9.929 5.513 -1.881 1.00 98.44 80 GLY A O 1
ATOM 625 N N . ILE A 1 81 ? -10.450 7.652 -2.311 1.00 98.56 81 ILE A N 1
ATOM 626 C CA . ILE A 1 81 ? -9.295 7.898 -3.180 1.00 98.56 81 ILE A CA 1
ATOM 627 C C . ILE A 1 81 ? -8.237 8.671 -2.409 1.00 98.56 81 ILE A C 1
ATOM 629 O O . ILE A 1 81 ? -8.502 9.748 -1.883 1.00 98.56 81 ILE A O 1
ATOM 633 N N . GLU A 1 82 ? -7.029 8.117 -2.370 1.00 98.38 82 GLU A N 1
ATOM 634 C CA . GLU A 1 82 ? -5.880 8.720 -1.700 1.00 98.38 82 GLU A CA 1
ATOM 635 C C . GLU A 1 82 ? -4.836 9.106 -2.755 1.00 98.38 82 GLU A C 1
ATOM 637 O O . GLU A 1 82 ? -4.095 8.259 -3.257 1.00 98.38 82 GLU A O 1
ATOM 642 N N . GLU A 1 83 ? -4.792 10.388 -3.127 1.00 97.88 83 GLU A N 1
ATOM 643 C CA . GLU A 1 83 ? -3.938 10.903 -4.214 1.00 97.88 83 GLU A CA 1
ATOM 644 C C . GLU A 1 83 ? -2.443 10.634 -3.994 1.00 97.88 83 GLU A C 1
ATOM 646 O O . GLU A 1 83 ? -1.729 10.300 -4.944 1.00 97.88 83 GLU A O 1
ATOM 651 N N . TRP A 1 84 ? -1.991 10.704 -2.741 1.00 97.94 84 TRP A N 1
ATOM 652 C CA . TRP A 1 84 ? -0.615 10.416 -2.332 1.00 97.94 84 TRP A CA 1
ATOM 653 C C . TRP A 1 84 ? -0.200 8.963 -2.599 1.00 97.94 84 TRP A C 1
ATOM 655 O O . TRP A 1 84 ? 0.978 8.657 -2.765 1.00 97.94 84 TRP A O 1
ATOM 665 N N . SER A 1 85 ? -1.172 8.053 -2.736 1.00 98.19 85 SER A N 1
ATOM 666 C CA . SER A 1 85 ? -0.920 6.634 -2.991 1.00 98.19 85 SER A CA 1
ATOM 667 C C . SER A 1 85 ? -0.680 6.296 -4.474 1.00 98.19 85 SER A C 1
ATOM 669 O O . SER A 1 85 ? -0.775 5.138 -4.891 1.00 98.19 85 SER A O 1
ATOM 671 N N . LYS A 1 86 ? -0.389 7.289 -5.325 1.00 97.19 86 LYS A N 1
ATOM 672 C CA . LYS A 1 86 ? 0.074 7.076 -6.711 1.00 97.19 86 LYS A CA 1
ATOM 673 C C . LYS A 1 86 ? 1.430 6.372 -6.751 1.00 97.19 86 LYS A C 1
ATOM 675 O O . LYS A 1 86 ? 2.231 6.446 -5.828 1.00 97.19 86 LYS A O 1
ATOM 680 N N . GLU A 1 87 ? 1.712 5.699 -7.867 1.00 94.88 87 GLU A N 1
ATOM 681 C CA . GLU A 1 87 ? 3.042 5.127 -8.082 1.00 94.88 87 GLU A CA 1
ATOM 682 C C . GLU A 1 87 ? 4.097 6.235 -8.143 1.00 94.88 87 GLU A C 1
ATOM 684 O O . GLU A 1 87 ? 3.881 7.288 -8.754 1.00 94.88 87 GLU A O 1
ATOM 689 N N . LEU A 1 88 ? 5.281 5.943 -7.605 1.00 92.94 88 LEU A N 1
ATOM 690 C CA . LEU A 1 88 ? 6.425 6.850 -7.527 1.00 92.94 88 LEU A CA 1
ATOM 691 C C . LEU A 1 88 ? 7.144 6.978 -8.882 1.00 92.94 88 LEU A C 1
ATOM 693 O O . LEU A 1 88 ? 8.355 6.822 -9.014 1.00 92.94 88 LEU A O 1
ATOM 697 N N . SER A 1 89 ? 6.381 7.259 -9.935 1.00 85.19 89 SER A N 1
ATOM 698 C CA . SER A 1 89 ? 6.803 7.224 -11.340 1.00 85.19 89 SER A CA 1
ATOM 699 C C . SER A 1 89 ? 8.026 8.094 -11.666 1.00 85.19 89 SER A C 1
ATOM 701 O O . SER A 1 89 ? 8.749 7.777 -12.615 1.00 85.19 89 SER A O 1
ATOM 703 N N . THR A 1 90 ? 8.277 9.140 -10.869 1.00 85.50 90 THR A N 1
ATOM 704 C CA . THR A 1 90 ? 9.405 10.081 -11.008 1.00 85.50 90 THR A CA 1
ATOM 705 C C . THR A 1 90 ? 10.623 9.747 -10.138 1.00 85.50 90 THR A C 1
ATOM 707 O O . THR A 1 90 ? 11.622 10.461 -10.193 1.00 85.50 90 THR A O 1
ATOM 710 N N . TRP A 1 91 ? 10.564 8.691 -9.324 1.00 89.12 91 TRP A N 1
ATOM 711 C CA . TRP A 1 91 ? 11.655 8.269 -8.442 1.00 89.12 91 TRP A CA 1
ATOM 712 C C . TRP A 1 91 ? 12.577 7.322 -9.198 1.00 89.12 91 TRP A C 1
ATOM 714 O O . TRP A 1 91 ? 12.481 6.093 -9.103 1.00 89.12 91 TRP A O 1
ATOM 724 N N . ARG A 1 92 ? 13.418 7.919 -10.043 1.00 83.38 92 ARG A N 1
ATOM 725 C CA . ARG A 1 92 ? 14.258 7.199 -10.994 1.00 83.38 92 ARG A CA 1
ATOM 726 C C . ARG A 1 92 ? 15.653 7.797 -11.087 1.00 83.38 92 ARG A C 1
ATOM 728 O O . ARG A 1 92 ? 15.832 9.008 -11.013 1.00 83.38 92 ARG A O 1
ATOM 735 N N . LEU A 1 93 ? 16.628 6.938 -11.358 1.00 73.50 93 LEU A N 1
ATOM 736 C CA . LEU A 1 93 ? 17.976 7.333 -11.735 1.00 73.50 93 LEU A CA 1
ATOM 737 C C . LEU A 1 93 ? 18.005 7.804 -13.183 1.00 73.50 93 LEU A C 1
ATOM 739 O O . LEU A 1 93 ? 17.838 7.006 -14.103 1.00 73.50 93 LEU A O 1
ATOM 743 N N . GLY A 1 94 ? 18.313 9.084 -13.385 1.00 61.19 94 GLY A N 1
ATOM 744 C CA . GLY A 1 94 ? 18.555 9.665 -14.710 1.00 61.19 94 GLY A CA 1
ATOM 745 C C . GLY A 1 94 ? 19.881 9.245 -15.363 1.00 61.19 94 GLY A C 1
ATOM 746 O O . GLY A 1 94 ? 20.269 9.839 -16.363 1.00 61.19 94 GLY A O 1
ATOM 747 N N . ARG A 1 95 ? 20.611 8.273 -14.795 1.00 57.56 95 ARG A N 1
ATOM 748 C CA . ARG A 1 95 ? 21.915 7.804 -15.291 1.00 57.56 95 ARG A CA 1
ATOM 749 C C . ARG A 1 95 ? 22.133 6.302 -15.035 1.00 57.56 95 ARG A C 1
ATOM 751 O O . ARG A 1 95 ? 21.559 5.778 -14.079 1.00 57.56 95 ARG A O 1
ATOM 758 N N . PRO A 1 96 ? 22.987 5.634 -15.836 1.00 54.78 96 PRO A N 1
ATOM 759 C CA . PRO A 1 96 ? 23.549 4.310 -15.560 1.00 54.78 96 PRO A CA 1
ATOM 760 C C . PRO A 1 96 ? 24.015 4.097 -14.119 1.00 54.78 96 PRO A C 1
ATOM 762 O O . PRO A 1 96 ? 24.610 4.988 -13.506 1.00 54.78 96 PRO A O 1
ATOM 765 N N . ILE A 1 97 ? 23.824 2.883 -13.605 1.00 55.56 97 ILE A N 1
ATOM 766 C CA . ILE A 1 97 ? 24.321 2.482 -12.285 1.00 55.56 97 ILE A CA 1
ATOM 767 C C . ILE A 1 97 ? 25.830 2.207 -12.409 1.00 55.56 97 ILE A C 1
ATOM 769 O O . ILE A 1 97 ? 26.255 1.378 -13.208 1.00 55.56 97 ILE A O 1
ATOM 773 N N . ASN A 1 98 ? 26.645 2.936 -11.637 1.00 51.22 98 ASN A N 1
ATOM 774 C CA . ASN A 1 98 ? 28.114 2.822 -11.547 1.00 51.22 98 ASN A CA 1
ATOM 775 C C . ASN A 1 98 ? 28.932 3.092 -12.827 1.00 51.22 98 ASN A C 1
ATOM 777 O O . ASN A 1 98 ? 30.025 2.550 -12.955 1.00 51.22 98 ASN A O 1
ATOM 781 N N . GLY A 1 99 ? 28.455 3.901 -13.782 1.00 46.59 99 GLY A N 1
ATOM 782 C CA . GLY A 1 99 ? 29.249 4.228 -14.984 1.00 46.59 99 GLY A CA 1
ATOM 783 C C . GLY A 1 99 ? 29.709 2.999 -15.786 1.00 46.59 99 GLY A C 1
ATOM 784 O O . GLY A 1 99 ? 30.652 3.090 -16.568 1.00 46.59 99 GLY A O 1
ATOM 785 N N . GLY A 1 100 ? 29.071 1.844 -15.564 1.00 42.41 100 GLY A N 1
ATOM 786 C CA . GLY A 1 100 ? 29.450 0.586 -16.182 1.00 42.41 100 GLY A CA 1
ATOM 787 C C . GLY A 1 100 ? 29.258 0.667 -17.688 1.00 42.41 100 GLY A C 1
ATOM 788 O O . GLY A 1 100 ? 28.212 1.101 -18.164 1.00 42.41 100 GLY A O 1
ATOM 789 N N . THR A 1 101 ? 30.259 0.214 -18.433 1.00 40.03 101 THR A N 1
ATOM 790 C CA . THR A 1 101 ? 30.270 0.154 -19.902 1.00 40.03 101 THR A CA 1
ATOM 791 C C . THR A 1 101 ? 29.327 -0.905 -20.474 1.00 40.03 101 THR A C 1
ATOM 793 O O . THR A 1 101 ? 29.265 -1.069 -21.690 1.00 40.03 101 THR A O 1
ATOM 796 N N . ASN A 1 102 ? 28.592 -1.635 -19.625 1.00 50.16 102 ASN A N 1
ATOM 797 C CA . ASN A 1 102 ? 27.647 -2.646 -20.076 1.00 50.16 102 ASN A CA 1
ATOM 798 C C . ASN A 1 102 ? 26.378 -1.973 -20.625 1.00 50.16 102 ASN A C 1
ATOM 800 O O . ASN A 1 102 ? 25.411 -1.697 -19.909 1.00 50.16 102 ASN A O 1
ATOM 804 N N . GLU A 1 103 ? 26.437 -1.674 -21.920 1.00 50.19 103 GLU A N 1
ATOM 805 C CA . GLU A 1 103 ? 25.382 -1.045 -22.708 1.00 50.19 103 GLU A CA 1
ATOM 806 C C . GLU A 1 103 ? 24.034 -1.764 -22.596 1.00 50.19 103 GLU A C 1
ATOM 808 O O . GLU A 1 103 ? 23.008 -1.099 -22.673 1.00 50.19 103 GLU A O 1
ATOM 813 N N . GLU A 1 104 ? 24.008 -3.081 -22.374 1.00 49.78 104 GLU A N 1
ATOM 814 C CA . GLU A 1 104 ? 22.772 -3.869 -22.288 1.00 49.78 104 GLU A CA 1
ATOM 815 C C . GLU A 1 104 ? 22.047 -3.661 -20.954 1.00 49.78 104 GLU A C 1
ATOM 817 O O . GLU A 1 104 ? 20.840 -3.425 -20.942 1.00 49.78 104 GLU A O 1
ATOM 822 N N . VAL A 1 105 ? 22.777 -3.638 -19.832 1.00 48.72 105 VAL A N 1
ATOM 823 C CA . VAL A 1 105 ? 22.205 -3.330 -18.506 1.00 48.72 105 VAL A CA 1
ATOM 824 C C . VAL A 1 105 ? 21.739 -1.880 -18.455 1.00 48.72 105 VAL A C 1
ATOM 826 O O . VAL A 1 105 ? 20.679 -1.599 -17.903 1.00 48.72 105 VAL A O 1
ATOM 829 N N . ASN A 1 106 ? 22.480 -0.965 -19.086 1.00 47.88 106 ASN A N 1
ATOM 830 C CA . ASN A 1 106 ? 22.081 0.433 -19.213 1.00 47.88 106 ASN A CA 1
ATOM 831 C C . ASN A 1 106 ? 20.891 0.613 -20.160 1.00 47.88 106 ASN A C 1
ATOM 833 O O . ASN A 1 106 ? 19.994 1.384 -19.842 1.00 47.88 106 ASN A O 1
ATOM 837 N N . LYS A 1 107 ? 20.815 -0.116 -21.278 1.00 49.28 107 LYS A N 1
ATOM 838 C CA . LYS A 1 107 ? 19.642 -0.118 -22.165 1.00 49.28 107 LYS A CA 1
ATOM 839 C C . LYS A 1 107 ? 18.417 -0.733 -21.501 1.00 49.28 107 LYS A C 1
ATOM 841 O O . LYS A 1 107 ? 17.341 -0.204 -21.706 1.00 49.28 107 LYS A O 1
ATOM 846 N N . ALA A 1 108 ? 18.545 -1.762 -20.667 1.00 47.06 108 ALA A N 1
ATOM 847 C CA . ALA A 1 108 ? 17.413 -2.335 -19.933 1.00 47.06 108 ALA A CA 1
ATOM 848 C C . ALA A 1 108 ? 16.969 -1.448 -18.749 1.00 47.06 108 ALA A C 1
ATOM 850 O O . ALA A 1 108 ? 15.779 -1.248 -18.509 1.00 47.06 108 ALA A O 1
ATOM 851 N N . ALA A 1 109 ? 17.929 -0.815 -18.068 1.00 44.72 109 ALA A N 1
ATOM 852 C CA . ALA A 1 109 ? 17.728 0.247 -17.081 1.00 44.72 109 ALA A CA 1
ATOM 853 C C . ALA A 1 109 ? 17.030 1.498 -17.653 1.00 44.72 109 ALA A C 1
ATOM 855 O O . ALA A 1 109 ? 16.246 2.156 -16.967 1.00 44.72 109 ALA A O 1
ATOM 856 N N . VAL A 1 110 ? 17.339 1.841 -18.907 1.00 43.16 110 VAL A N 1
ATOM 857 C CA . VAL A 1 110 ? 16.919 3.067 -19.605 1.00 43.16 110 VAL A CA 1
ATOM 858 C C . VAL A 1 110 ? 15.873 2.776 -20.694 1.00 43.16 110 VAL A C 1
ATOM 860 O O . VAL A 1 110 ? 15.384 3.709 -21.316 1.00 43.16 110 VAL A O 1
ATOM 863 N N . GLY A 1 111 ? 15.437 1.527 -20.890 1.00 38.12 111 GLY A N 1
ATOM 864 C CA . GLY A 1 111 ? 14.672 1.060 -22.066 1.00 38.12 111 GLY A CA 1
ATOM 865 C C . GLY A 1 111 ? 13.289 1.684 -22.260 1.00 38.12 111 GLY A C 1
ATOM 866 O O . GLY A 1 111 ? 12.677 1.541 -23.311 1.00 38.12 111 GLY A O 1
ATOM 867 N N . SER A 1 112 ? 12.818 2.449 -21.275 1.00 43.94 112 SER A N 1
ATOM 868 C CA . SER A 1 112 ? 11.601 3.270 -21.356 1.00 43.94 112 SER A CA 1
ATOM 869 C C . SER A 1 112 ? 11.857 4.756 -21.655 1.00 43.94 112 SER A C 1
ATOM 871 O O . SER A 1 112 ? 10.916 5.547 -21.652 1.00 43.94 112 SER A O 1
ATOM 873 N N . GLY A 1 113 ? 13.117 5.172 -21.823 1.00 47.31 113 GLY A N 1
ATOM 874 C CA . GLY A 1 113 ? 13.546 6.574 -21.872 1.00 47.31 113 GLY A CA 1
ATOM 875 C C . GLY A 1 113 ? 13.482 7.308 -20.522 1.00 47.31 113 GLY A C 1
ATOM 876 O O . GLY A 1 113 ? 13.707 8.513 -20.481 1.00 47.31 113 GLY A O 1
ATOM 877 N N . LYS A 1 114 ? 13.157 6.612 -19.417 1.00 53.69 114 LYS A N 1
ATOM 878 C CA . LYS A 1 114 ? 12.835 7.223 -18.107 1.00 53.69 114 LYS A CA 1
ATOM 879 C C . LYS A 1 114 ? 13.815 6.898 -16.967 1.00 53.69 114 LYS A C 1
ATOM 881 O O . LYS A 1 114 ? 13.657 7.447 -15.881 1.00 53.69 114 LYS A O 1
ATOM 886 N N . GLY A 1 115 ? 14.808 6.031 -17.187 1.00 67.50 115 GLY A N 1
ATOM 887 C CA . GLY A 1 115 ? 15.791 5.626 -16.168 1.00 67.50 115 GLY A CA 1
ATOM 888 C C . GLY A 1 115 ? 15.316 4.538 -15.187 1.00 67.50 115 GLY A C 1
ATOM 889 O O . GLY A 1 115 ? 14.166 4.086 -15.247 1.00 67.50 115 GLY A O 1
ATOM 890 N N . VAL A 1 116 ? 16.197 4.120 -14.266 1.00 76.06 116 VAL A N 1
ATOM 891 C CA . VAL A 1 116 ? 15.966 2.991 -13.329 1.00 76.06 116 VAL A CA 1
ATOM 892 C C . VAL A 1 116 ? 15.142 3.435 -12.134 1.00 76.06 116 VAL A C 1
ATOM 894 O O . VAL A 1 116 ? 15.532 4.386 -11.467 1.00 76.06 116 VAL A O 1
ATOM 897 N N . ALA A 1 117 ? 14.046 2.746 -11.815 1.00 84.12 117 ALA A N 1
ATOM 898 C CA . ALA A 1 117 ? 13.311 3.010 -10.576 1.00 84.12 117 ALA A CA 1
ATOM 899 C C . ALA A 1 117 ? 14.185 2.735 -9.342 1.00 84.12 117 ALA A C 1
ATOM 901 O O . ALA A 1 117 ? 14.960 1.784 -9.339 1.00 84.12 117 ALA A O 1
ATOM 902 N N . LEU A 1 118 ? 14.063 3.535 -8.277 1.00 86.50 118 LEU A N 1
ATOM 903 C CA . LEU A 1 118 ? 14.947 3.388 -7.106 1.00 86.50 118 LEU A CA 1
ATOM 904 C C . LEU A 1 118 ? 14.860 2.009 -6.432 1.00 86.50 118 LEU A C 1
ATOM 906 O O . LEU A 1 118 ? 15.849 1.536 -5.878 1.00 86.50 118 LEU A O 1
ATOM 910 N N . TRP A 1 119 ? 13.693 1.366 -6.479 1.00 87.38 119 TRP A N 1
ATOM 911 C CA . TRP A 1 119 ? 13.468 0.003 -5.975 1.00 87.38 119 TRP A CA 1
ATOM 912 C C . TRP A 1 119 ? 13.901 -1.102 -6.953 1.00 87.38 119 TRP A C 1
ATOM 914 O O . TRP A 1 119 ? 13.755 -2.279 -6.649 1.00 87.38 119 TRP A O 1
ATOM 924 N N . ASP A 1 120 ? 14.447 -0.742 -8.118 1.00 82.06 120 ASP A N 1
ATOM 925 C CA . ASP A 1 120 ? 15.062 -1.669 -9.076 1.00 82.06 120 ASP A CA 1
ATOM 926 C C . ASP A 1 120 ? 16.595 -1.516 -9.149 1.00 82.06 120 ASP A C 1
ATOM 928 O O . ASP A 1 120 ? 17.241 -2.136 -9.998 1.00 82.06 120 ASP A O 1
ATOM 932 N N . ILE A 1 121 ? 17.202 -0.706 -8.273 1.00 81.25 121 ILE A N 1
ATOM 933 C CA . ILE A 1 121 ? 18.664 -0.618 -8.143 1.00 81.25 121 ILE A CA 1
ATOM 934 C C . ILE A 1 121 ? 19.205 -1.983 -7.657 1.00 81.25 121 ILE A C 1
ATOM 936 O O . ILE A 1 121 ? 18.625 -2.565 -6.738 1.00 81.25 121 ILE A O 1
ATOM 940 N N . PRO A 1 122 ? 20.317 -2.510 -8.217 1.00 79.88 122 PRO A N 1
ATOM 941 C CA . PRO A 1 122 ? 20.938 -3.743 -7.751 1.00 79.88 122 PRO A CA 1
ATOM 942 C C . PRO A 1 122 ? 21.228 -3.682 -6.255 1.00 79.88 122 PRO A C 1
ATOM 944 O O . PRO A 1 122 ? 21.949 -2.794 -5.788 1.00 79.88 122 PRO A O 1
ATOM 947 N N . ALA A 1 123 ? 20.727 -4.669 -5.511 1.00 82.44 123 ALA A N 1
ATOM 948 C CA . ALA A 1 123 ? 20.876 -4.714 -4.060 1.00 82.44 123 ALA A CA 1
ATOM 949 C C . ALA A 1 123 ? 22.347 -4.672 -3.616 1.00 82.44 123 ALA A C 1
ATOM 951 O O . ALA A 1 123 ? 22.660 -4.069 -2.592 1.00 82.44 123 ALA A O 1
ATOM 952 N N . SER A 1 124 ? 23.263 -5.247 -4.405 1.00 80.88 124 SER A N 1
ATOM 953 C CA . SER A 1 124 ? 24.710 -5.198 -4.158 1.00 80.88 124 SER A CA 1
ATOM 954 C C . SER A 1 124 ? 25.272 -3.774 -4.151 1.00 80.88 124 SER A C 1
ATOM 956 O O . SER A 1 124 ? 26.157 -3.484 -3.353 1.00 80.88 124 SER A O 1
ATOM 958 N N . THR A 1 125 ? 24.740 -2.874 -4.987 1.00 79.00 125 THR A N 1
ATOM 959 C CA . THR A 1 125 ? 25.169 -1.466 -5.050 1.00 79.00 125 THR A CA 1
ATOM 960 C C . THR A 1 125 ? 24.726 -0.701 -3.810 1.00 79.00 125 THR A C 1
ATOM 962 O O . THR A 1 125 ? 25.497 0.073 -3.252 1.00 79.00 125 THR A O 1
ATOM 965 N N . THR A 1 126 ? 23.491 -0.921 -3.360 1.00 81.44 126 THR A N 1
ATOM 966 C CA . THR A 1 126 ? 22.969 -0.274 -2.152 1.00 81.44 126 THR A CA 1
ATOM 967 C C . THR A 1 126 ? 23.624 -0.834 -0.893 1.00 81.44 126 THR A C 1
ATOM 969 O O . THR A 1 126 ? 24.059 -0.073 -0.034 1.00 81.44 126 THR A O 1
ATOM 972 N N . ARG A 1 127 ? 23.742 -2.163 -0.783 1.00 83.38 127 ARG A N 1
ATOM 973 C CA . ARG A 1 127 ? 24.270 -2.822 0.418 1.00 83.38 127 ARG A CA 1
ATOM 974 C C . ARG A 1 127 ? 25.747 -2.542 0.642 1.00 83.38 127 ARG A C 1
ATOM 976 O O . ARG A 1 127 ? 26.104 -2.247 1.774 1.00 83.38 127 ARG A O 1
ATOM 983 N N . SER A 1 128 ? 26.580 -2.556 -0.402 1.00 81.69 128 SER A N 1
ATOM 984 C CA . SER A 1 128 ? 28.019 -2.280 -0.259 1.00 81.69 128 SER A CA 1
ATOM 985 C C . SER A 1 128 ? 28.311 -0.902 0.341 1.00 81.69 128 SER A C 1
ATOM 987 O O . SER A 1 128 ? 29.300 -0.741 1.043 1.00 81.69 128 SER A O 1
ATOM 989 N N . ARG A 1 129 ? 27.429 0.079 0.122 1.00 78.00 129 ARG A N 1
ATOM 990 C CA . ARG A 1 129 ? 27.571 1.449 0.639 1.00 78.00 129 ARG A CA 1
ATOM 991 C C . ARG A 1 129 ? 27.035 1.636 2.057 1.00 78.00 129 ARG A C 1
ATOM 993 O O . ARG A 1 129 ? 27.374 2.620 2.706 1.00 78.00 129 ARG A O 1
ATOM 1000 N N . LEU A 1 130 ? 26.181 0.725 2.523 1.00 78.69 130 LEU A N 1
ATOM 1001 C CA . LEU A 1 130 ? 25.531 0.804 3.834 1.00 78.69 130 LEU A CA 1
ATOM 1002 C C . LEU A 1 130 ? 26.229 -0.019 4.916 1.00 78.69 130 LEU A C 1
ATOM 1004 O O . LEU A 1 130 ? 25.894 0.167 6.082 1.00 78.69 130 LEU A O 1
ATOM 1008 N N . VAL A 1 131 ? 27.184 -0.887 4.557 1.00 73.44 131 VAL A N 1
ATOM 1009 C CA . VAL A 1 131 ? 27.966 -1.692 5.517 1.00 73.44 131 VAL A CA 1
ATOM 1010 C C . VAL A 1 131 ? 28.521 -0.804 6.633 1.00 73.44 131 VAL A C 1
ATOM 1012 O O . VAL A 1 131 ? 28.216 -1.017 7.799 1.00 73.44 131 VAL A O 1
ATOM 1015 N N . GLU A 1 132 ? 29.200 0.283 6.272 1.00 63.47 132 GLU A N 1
ATOM 1016 C CA . GLU A 1 132 ? 29.799 1.210 7.240 1.00 63.47 132 GLU A CA 1
ATOM 1017 C C . GLU A 1 132 ? 28.760 1.979 8.077 1.00 63.47 132 GLU A C 1
ATOM 1019 O O . GLU A 1 132 ? 29.018 2.320 9.229 1.00 63.47 132 GLU A O 1
ATOM 1024 N N . THR A 1 133 ? 27.566 2.246 7.525 1.00 66.50 133 THR A N 1
ATOM 1025 C CA . THR A 1 133 ? 26.461 2.878 8.272 1.00 66.50 133 THR A CA 1
ATOM 1026 C C . THR A 1 133 ? 25.921 1.953 9.360 1.00 66.50 133 THR A C 1
ATOM 1028 O O . THR A 1 133 ? 25.488 2.430 10.405 1.00 66.50 133 THR A O 1
ATOM 1031 N N . ILE A 1 134 ? 25.916 0.644 9.103 1.00 65.56 134 ILE A N 1
ATOM 1032 C CA . ILE A 1 134 ? 25.393 -0.375 10.018 1.00 65.56 134 ILE A CA 1
ATOM 1033 C C . ILE A 1 134 ? 26.454 -0.772 11.052 1.00 65.56 134 ILE A C 1
ATOM 1035 O O . ILE A 1 134 ? 26.121 -0.960 12.218 1.00 65.56 134 ILE A O 1
ATOM 1039 N N . GLU A 1 135 ? 27.720 -0.874 10.642 1.00 62.47 135 GLU A N 1
ATOM 1040 C CA . GLU A 1 135 ? 28.833 -1.296 11.505 1.00 62.47 135 GLU A CA 1
ATOM 1041 C C . GLU A 1 135 ? 29.269 -0.224 12.513 1.00 62.47 135 GLU A C 1
ATOM 1043 O O . GLU A 1 135 ? 29.917 -0.555 13.502 1.00 62.47 135 GLU A O 1
ATOM 1048 N N . GLY A 1 136 ? 28.877 1.040 12.309 1.00 55.97 136 GLY A N 1
ATOM 1049 C CA . GLY A 1 136 ? 29.090 2.110 13.282 1.00 55.97 136 GLY A CA 1
ATOM 1050 C C . GLY A 1 136 ? 30.573 2.384 13.532 1.00 55.97 136 GLY A C 1
ATOM 1051 O O . GLY A 1 136 ? 31.082 2.152 14.626 1.00 55.97 136 GLY A O 1
ATOM 1052 N N . THR A 1 137 ? 31.288 2.885 12.524 1.00 53.41 137 THR A N 1
ATOM 1053 C CA . THR A 1 137 ? 32.694 3.281 12.691 1.00 53.41 137 THR A CA 1
ATOM 1054 C C . THR A 1 137 ? 32.833 4.608 13.446 1.00 53.41 137 THR A C 1
ATOM 1056 O O . THR A 1 137 ? 31.947 5.460 13.395 1.00 53.41 137 THR A O 1
ATOM 1059 N N . SER A 1 138 ? 33.979 4.806 14.110 1.00 56.16 138 SER A N 1
ATOM 1060 C CA . SER A 1 138 ? 34.295 5.952 14.986 1.00 56.16 138 SER A CA 1
ATOM 1061 C C . SER A 1 138 ? 34.230 7.336 14.326 1.00 56.16 138 SER A C 1
ATOM 1063 O O . SER A 1 138 ? 34.243 8.343 15.031 1.00 56.16 138 SER A O 1
ATOM 1065 N N . GLU A 1 139 ? 34.158 7.402 12.996 1.00 55.28 139 GLU A N 1
ATOM 1066 C CA . GLU A 1 139 ? 33.951 8.632 12.235 1.00 55.28 139 GLU A CA 1
ATOM 1067 C C . GLU A 1 139 ? 32.487 8.724 11.790 1.00 55.28 139 GLU A C 1
ATOM 1069 O O . GLU A 1 139 ? 32.030 8.083 10.842 1.00 55.28 139 GLU A O 1
ATOM 1074 N N . THR A 1 140 ? 31.730 9.527 12.527 1.00 57.22 140 THR A N 1
ATOM 1075 C CA . THR A 1 140 ? 30.319 9.835 12.316 1.00 57.22 140 THR A CA 1
ATOM 1076 C C . THR A 1 140 ? 30.080 10.490 10.953 1.00 57.22 140 THR A C 1
ATOM 1078 O O . THR A 1 140 ? 30.134 11.710 10.817 1.00 57.22 140 THR A O 1
ATOM 1081 N N . THR A 1 141 ? 29.738 9.699 9.931 1.00 55.94 141 THR A N 1
ATOM 1082 C CA . THR A 1 141 ? 29.037 10.227 8.746 1.00 55.94 141 THR A CA 1
ATOM 1083 C C . THR A 1 141 ? 27.557 9.817 8.802 1.00 55.94 141 THR A C 1
ATOM 1085 O O . THR A 1 141 ? 27.282 8.637 9.024 1.00 55.94 141 THR A O 1
ATOM 1088 N N . PRO A 1 142 ? 26.580 10.736 8.645 1.00 61.34 142 PRO A N 1
ATOM 1089 C CA . PRO A 1 142 ? 25.211 10.497 9.105 1.00 61.34 142 PRO A CA 1
ATOM 1090 C C . PRO A 1 142 ? 24.418 9.595 8.149 1.00 61.34 142 PRO A C 1
ATOM 1092 O O . PRO A 1 142 ? 24.179 9.966 7.012 1.00 61.34 142 PRO A O 1
ATOM 1095 N N . GLY A 1 143 ? 23.934 8.444 8.616 1.00 72.62 143 GLY A N 1
ATOM 1096 C CA . GLY A 1 143 ? 22.800 7.723 8.018 1.00 72.62 143 GLY A CA 1
ATOM 1097 C C . GLY A 1 143 ? 22.876 7.353 6.523 1.00 72.62 143 GLY A C 1
ATOM 1098 O O . GLY A 1 143 ? 23.876 7.503 5.824 1.00 72.62 143 GLY A O 1
ATOM 1099 N N . TRP A 1 144 ? 21.767 6.824 6.004 1.00 81.69 144 TRP A N 1
ATOM 1100 C CA . TRP A 1 144 ? 21.699 6.349 4.618 1.00 81.69 144 TRP A CA 1
ATOM 1101 C C . TRP A 1 144 ? 21.686 7.489 3.589 1.00 81.69 144 TRP A C 1
ATOM 1103 O O . TRP A 1 144 ? 22.097 7.277 2.450 1.00 81.69 144 TRP A O 1
ATOM 1113 N N . THR A 1 145 ? 21.259 8.697 3.968 1.00 80.94 145 THR A N 1
ATOM 1114 C CA . THR A 1 145 ? 21.176 9.867 3.077 1.00 80.94 145 THR A CA 1
ATOM 1115 C C . THR A 1 145 ? 22.548 10.346 2.608 1.00 80.94 145 THR A C 1
ATOM 1117 O O . THR A 1 145 ? 22.671 10.827 1.489 1.00 80.94 145 THR A O 1
ATOM 1120 N N . HIS A 1 146 ? 23.601 10.157 3.403 1.00 77.44 146 HIS A N 1
ATOM 1121 C CA . HIS A 1 146 ? 24.963 10.504 2.989 1.00 77.44 146 HIS A CA 1
ATOM 1122 C C . HIS A 1 146 ? 25.666 9.387 2.204 1.00 77.44 146 HIS A C 1
ATOM 1124 O O . HIS A 1 146 ? 26.667 9.641 1.537 1.00 77.44 146 HIS A O 1
ATOM 1130 N N . ARG A 1 147 ? 25.174 8.143 2.287 1.00 80.19 147 ARG A N 1
ATOM 1131 C CA . ARG A 1 147 ? 25.784 6.973 1.627 1.00 80.19 147 ARG A CA 1
ATOM 1132 C C . ARG A 1 147 ? 25.064 6.543 0.346 1.00 80.19 147 ARG A C 1
ATOM 1134 O O . ARG A 1 147 ? 25.678 5.942 -0.534 1.00 80.19 147 ARG A O 1
ATOM 1141 N N . CYS A 1 148 ? 23.777 6.855 0.218 1.00 81.56 148 CYS A N 1
ATOM 1142 C CA . CYS A 1 148 ? 22.935 6.490 -0.920 1.00 81.56 148 CYS A CA 1
ATOM 1143 C C . CYS A 1 148 ? 22.421 7.751 -1.624 1.00 81.56 148 CYS A C 1
ATOM 1145 O O . CYS A 1 148 ? 21.244 8.094 -1.511 1.00 81.56 148 CYS A O 1
ATOM 1147 N N . ASN A 1 149 ? 23.302 8.439 -2.358 1.00 81.94 149 ASN A N 1
ATOM 1148 C CA . ASN A 1 149 ? 22.977 9.679 -3.079 1.00 81.94 149 ASN A CA 1
ATOM 1149 C C . ASN A 1 149 ? 21.764 9.527 -4.014 1.00 81.94 149 ASN A C 1
ATOM 1151 O O . ASN A 1 149 ? 20.979 10.453 -4.176 1.00 81.94 149 ASN A O 1
ATOM 1155 N N . GLU A 1 150 ? 21.598 8.344 -4.601 1.00 81.12 150 GLU A N 1
ATOM 1156 C CA . GLU A 1 150 ? 20.466 7.935 -5.433 1.00 81.12 150 GLU A CA 1
ATOM 1157 C C . GLU A 1 150 ? 19.116 8.102 -4.741 1.00 81.12 150 GLU A C 1
ATOM 1159 O O . GLU A 1 150 ? 18.151 8.525 -5.369 1.00 81.12 150 GLU A O 1
ATOM 1164 N N . HIS A 1 151 ? 19.045 7.781 -3.452 1.00 86.50 151 HIS A N 1
ATOM 1165 C CA . HIS A 1 151 ? 17.845 7.968 -2.644 1.00 86.50 151 HIS A CA 1
ATOM 1166 C C . HIS A 1 151 ? 17.813 9.364 -2.023 1.00 86.50 151 HIS A C 1
ATOM 1168 O O . HIS A 1 151 ? 16.743 9.953 -1.908 1.00 86.50 151 HIS A O 1
ATOM 1174 N N . ALA A 1 152 ? 18.973 9.917 -1.664 1.00 85.31 152 ALA A N 1
ATOM 1175 C CA . ALA A 1 152 ? 19.087 11.220 -1.015 1.00 85.31 152 ALA A CA 1
ATOM 1176 C C . ALA A 1 152 ? 18.533 12.369 -1.868 1.00 85.31 152 ALA A C 1
ATOM 1178 O O . ALA A 1 152 ? 17.900 13.272 -1.333 1.00 85.31 152 ALA A O 1
ATOM 1179 N N . VAL A 1 153 ? 18.683 12.312 -3.196 1.00 85.62 153 VAL A N 1
ATOM 1180 C CA . VAL A 1 153 ? 18.093 13.313 -4.110 1.00 85.62 153 VAL A CA 1
ATOM 1181 C C . VAL A 1 153 ? 16.558 13.323 -4.109 1.00 85.62 153 VAL A C 1
ATOM 1183 O O . VAL A 1 153 ? 15.951 14.238 -4.658 1.00 85.62 153 VAL A O 1
ATOM 1186 N N . HIS A 1 154 ? 15.922 12.316 -3.509 1.00 88.94 154 HIS A N 1
ATOM 1187 C CA . HIS A 1 154 ? 14.472 12.212 -3.360 1.00 88.94 154 HIS A CA 1
ATOM 1188 C C . HIS A 1 154 ? 14.005 12.433 -1.913 1.00 88.94 154 HIS A C 1
ATOM 1190 O O . HIS A 1 154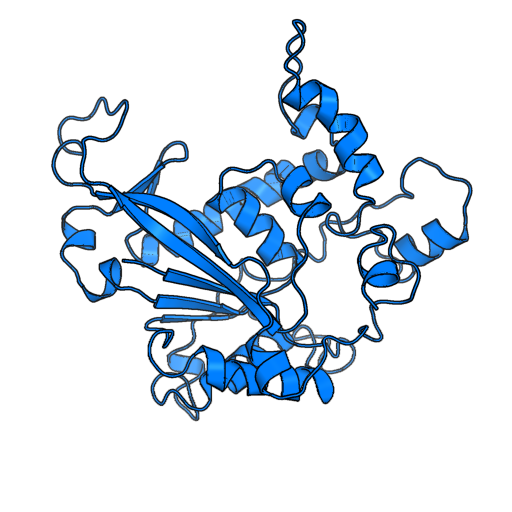 ? 12.843 12.162 -1.620 1.00 88.94 154 HIS A O 1
ATOM 1196 N N . ILE A 1 155 ? 14.871 12.924 -1.014 1.00 90.12 155 ILE A N 1
ATOM 1197 C CA . ILE A 1 155 ? 14.553 13.048 0.416 1.00 90.12 155 ILE A CA 1
ATOM 1198 C C . ILE A 1 155 ? 13.330 13.929 0.686 1.00 90.12 155 ILE A C 1
ATOM 1200 O O . ILE A 1 155 ? 12.496 13.549 1.498 1.00 90.12 155 ILE A O 1
ATOM 1204 N N . ASP A 1 156 ? 13.167 15.040 -0.035 1.00 92.75 156 ASP A N 1
ATOM 1205 C CA . ASP A 1 156 ? 12.012 15.926 0.154 1.00 92.75 156 ASP A CA 1
ATOM 1206 C C . ASP A 1 156 ? 10.711 15.211 -0.223 1.00 92.75 156 ASP A C 1
ATOM 1208 O O . ASP A 1 156 ? 9.784 15.153 0.575 1.00 92.75 156 ASP A O 1
ATOM 1212 N N . LYS A 1 157 ? 10.695 14.517 -1.370 1.00 94.69 157 LYS A N 1
ATOM 1213 C CA . LYS A 1 157 ? 9.547 13.696 -1.790 1.00 94.69 157 LYS A CA 1
ATOM 1214 C C . LYS A 1 157 ? 9.264 12.552 -0.812 1.00 94.69 157 LYS A C 1
ATOM 1216 O O . LYS A 1 157 ? 8.120 12.130 -0.675 1.00 94.69 157 LYS A O 1
ATOM 1221 N N . TYR A 1 158 ? 10.301 12.002 -0.179 1.00 95.62 158 TYR A N 1
ATOM 1222 C CA . TYR A 1 158 ? 10.136 10.993 0.863 1.00 95.62 158 TYR A CA 1
ATOM 1223 C C . TYR A 1 158 ? 9.507 11.589 2.118 1.00 95.62 158 TYR A C 1
ATOM 1225 O O . TYR A 1 158 ? 8.599 10.976 2.669 1.00 95.62 158 TYR A O 1
ATOM 1233 N N . ASN A 1 159 ? 9.936 12.779 2.536 1.00 95.44 159 ASN A N 1
ATOM 1234 C CA . ASN A 1 159 ? 9.352 13.476 3.677 1.00 95.44 159 ASN A CA 1
ATOM 1235 C C . ASN A 1 159 ? 7.884 13.844 3.416 1.00 95.44 159 ASN A C 1
ATOM 1237 O O . ASN A 1 159 ? 7.063 13.647 4.308 1.00 95.44 159 ASN A O 1
ATOM 1241 N N . ASP A 1 160 ? 7.550 14.280 2.198 1.00 97.25 160 ASP A N 1
ATOM 1242 C CA . ASP A 1 160 ? 6.166 14.531 1.781 1.00 97.25 160 ASP A CA 1
ATOM 1243 C C . ASP A 1 160 ? 5.318 13.258 1.922 1.00 97.25 160 ASP A C 1
ATOM 1245 O O . ASP A 1 160 ? 4.308 13.267 2.620 1.00 97.25 160 ASP A O 1
ATOM 1249 N N . LEU A 1 161 ? 5.786 12.124 1.379 1.00 97.88 161 LEU A N 1
ATOM 1250 C CA . LEU A 1 161 ? 5.097 10.834 1.511 1.00 97.88 161 LEU A CA 1
ATOM 1251 C C . LEU A 1 161 ? 4.946 10.401 2.977 1.00 97.88 161 LEU A C 1
ATOM 1253 O O . LEU A 1 161 ? 3.900 9.876 3.358 1.00 97.88 161 LEU A O 1
ATOM 1257 N N . CYS A 1 162 ? 5.975 10.603 3.806 1.00 97.75 162 CYS A N 1
ATOM 1258 C CA . CYS A 1 162 ? 5.901 10.323 5.243 1.00 97.75 162 CYS A CA 1
ATOM 1259 C C . CYS A 1 162 ? 4.797 11.156 5.911 1.00 97.75 162 CYS A C 1
ATOM 1261 O O . CYS A 1 162 ? 4.019 10.610 6.692 1.00 97.75 162 CYS A O 1
ATOM 1263 N N . SER A 1 163 ? 4.710 12.448 5.578 1.00 97.94 163 SER A N 1
ATOM 1264 C CA . SER A 1 163 ? 3.673 13.349 6.090 1.00 97.94 163 SER A CA 1
ATOM 1265 C C . SER A 1 163 ? 2.280 12.928 5.626 1.00 97.94 163 SER A C 1
ATOM 1267 O O . SER A 1 163 ? 1.380 12.808 6.446 1.00 97.94 163 SER A O 1
ATOM 1269 N N . GLU A 1 164 ? 2.104 12.627 4.338 1.00 98.56 164 GLU A N 1
ATOM 1270 C CA . GLU A 1 164 ? 0.819 12.193 3.774 1.00 98.56 164 GLU A CA 1
ATOM 1271 C C . GLU A 1 164 ? 0.357 10.847 4.361 1.00 98.56 164 GLU A C 1
ATOM 1273 O O . GLU A 1 164 ? -0.830 10.652 4.628 1.00 98.56 164 GLU A O 1
ATOM 1278 N N . SER A 1 165 ? 1.295 9.930 4.627 1.00 98.50 165 SER A N 1
ATOM 1279 C CA . SER A 1 165 ? 1.037 8.696 5.377 1.00 98.50 165 SER A CA 1
ATOM 1280 C C . SER A 1 165 ? 0.551 8.986 6.798 1.00 98.50 165 SER A C 1
ATOM 1282 O O . SER A 1 165 ? -0.402 8.354 7.257 1.00 98.50 165 SER A O 1
ATOM 1284 N N . ASP A 1 166 ? 1.224 9.888 7.517 1.00 98.44 166 ASP A N 1
ATOM 1285 C CA . ASP A 1 166 ? 0.873 10.234 8.898 1.00 98.44 166 ASP A CA 1
ATOM 1286 C C . ASP A 1 166 ? -0.505 10.916 8.955 1.00 98.44 166 ASP A C 1
ATOM 1288 O O . ASP A 1 166 ? -1.347 10.527 9.765 1.00 98.44 166 ASP A O 1
ATOM 1292 N N . ASP A 1 167 ? -0.792 11.831 8.026 1.00 98.50 167 ASP A N 1
ATOM 1293 C CA . ASP A 1 167 ? -2.101 12.476 7.878 1.00 98.50 167 ASP A CA 1
ATOM 1294 C C . ASP A 1 167 ? -3.203 11.466 7.526 1.00 98.50 167 ASP A C 1
ATOM 1296 O O . ASP A 1 167 ? -4.318 11.530 8.052 1.00 98.50 167 ASP A O 1
ATOM 1300 N N . PHE A 1 168 ? -2.907 10.495 6.655 1.00 98.75 168 PHE A N 1
ATOM 1301 C CA . PHE A 1 168 ? -3.830 9.412 6.327 1.00 98.75 168 PHE A CA 1
ATOM 1302 C C . PHE A 1 168 ? -4.162 8.555 7.555 1.00 98.75 168 PHE A C 1
ATOM 1304 O O . PHE A 1 168 ? -5.335 8.300 7.831 1.00 98.75 168 PHE A O 1
ATOM 1311 N N . LEU A 1 169 ? -3.153 8.130 8.316 1.00 98.62 169 LEU A N 1
ATOM 1312 C CA . LEU A 1 169 ? -3.343 7.325 9.525 1.00 98.62 169 LEU A CA 1
ATOM 1313 C C . LEU A 1 169 ? -4.077 8.103 10.630 1.00 98.62 169 LEU A C 1
ATOM 1315 O O . LEU A 1 169 ? -4.911 7.521 11.334 1.00 98.62 169 LEU A O 1
ATOM 1319 N N . ALA A 1 170 ? -3.868 9.420 10.723 1.00 97.94 170 ALA A N 1
ATOM 1320 C CA . ALA A 1 170 ? -4.558 10.282 11.680 1.00 97.94 170 ALA A CA 1
ATOM 1321 C C . ALA A 1 170 ? -6.084 10.295 11.469 1.00 97.94 170 ALA A C 1
ATOM 1323 O O . ALA A 1 170 ? -6.836 10.342 12.448 1.00 97.94 170 ALA A O 1
ATOM 1324 N N . LYS A 1 171 ? -6.571 10.131 10.224 1.00 96.94 171 LYS A N 1
ATOM 1325 C CA . LYS A 1 171 ? -8.011 9.946 9.919 1.00 96.94 171 LYS A CA 1
ATOM 1326 C C . LYS A 1 171 ? -8.612 8.747 10.669 1.00 96.94 171 LYS A C 1
ATOM 1328 O O . LYS A 1 171 ? -9.798 8.748 10.995 1.00 96.94 171 LYS A O 1
ATOM 1333 N N . HIS A 1 172 ? -7.790 7.746 10.980 1.00 97.88 172 HIS A N 1
ATOM 1334 C CA . HIS A 1 172 ? -8.163 6.535 11.712 1.00 97.88 172 HIS A CA 1
ATOM 1335 C C . HIS A 1 172 ? -7.803 6.583 13.206 1.00 97.88 172 HIS A C 1
ATOM 1337 O O . HIS A 1 172 ? -7.896 5.568 13.892 1.00 97.88 172 HIS A O 1
ATOM 1343 N N . GLY A 1 173 ? -7.419 7.753 13.729 1.00 96.38 173 GLY A N 1
ATOM 1344 C CA . GLY A 1 173 ? -7.029 7.934 15.130 1.00 96.38 173 GLY A CA 1
ATOM 1345 C C . GLY A 1 173 ? -5.623 7.430 15.461 1.00 96.38 173 GLY A C 1
ATOM 1346 O O . GLY A 1 173 ? -5.304 7.291 16.639 1.00 96.38 173 GLY A O 1
ATOM 1347 N N . ILE A 1 174 ? -4.802 7.136 14.447 1.00 97.25 174 ILE A N 1
ATOM 1348 C CA . ILE A 1 174 ? -3.408 6.718 14.604 1.00 97.25 174 ILE A CA 1
ATOM 1349 C C . ILE A 1 174 ? -2.519 7.928 14.339 1.00 97.25 174 ILE A C 1
ATOM 1351 O O . ILE A 1 174 ? -2.352 8.354 13.202 1.00 97.25 174 ILE A O 1
ATOM 1355 N N . HIS A 1 175 ? -1.930 8.464 15.398 1.00 95.56 175 HIS A N 1
ATOM 1356 C CA . HIS A 1 175 ? -1.075 9.647 15.358 1.00 95.56 175 HIS A CA 1
ATOM 1357 C C . HIS A 1 175 ? 0.386 9.240 15.497 1.00 95.56 175 HIS A C 1
ATOM 1359 O O . HIS A 1 175 ? 0.682 8.196 16.076 1.00 95.56 175 HIS A O 1
ATOM 1365 N N . ARG A 1 176 ? 1.315 10.061 14.999 1.00 93.25 176 ARG A N 1
ATOM 1366 C CA . ARG A 1 176 ? 2.755 9.786 15.075 1.00 93.25 176 ARG A CA 1
ATOM 1367 C C . ARG A 1 176 ? 3.520 10.989 15.615 1.00 93.25 176 ARG A C 1
ATOM 1369 O O . ARG A 1 176 ? 3.409 12.092 15.093 1.00 93.25 176 ARG A O 1
ATOM 1376 N N . LYS A 1 177 ? 4.353 10.778 16.637 1.00 89.69 177 LYS A N 1
ATOM 1377 C CA . LYS A 1 177 ? 5.218 11.815 17.229 1.00 89.69 177 LYS A CA 1
ATOM 1378 C C . LYS A 1 177 ? 6.618 11.252 17.424 1.00 89.69 177 LYS A C 1
ATOM 1380 O O . LYS A 1 177 ? 6.804 10.249 18.106 1.00 89.69 177 LYS A O 1
ATOM 1385 N N . LYS A 1 178 ? 7.617 11.884 16.794 1.00 86.25 178 LYS A N 1
ATOM 1386 C CA . LYS A 1 178 ? 9.040 11.479 16.860 1.00 86.25 178 LYS A CA 1
ATOM 1387 C C . LYS A 1 178 ? 9.277 9.980 16.584 1.00 86.25 178 LYS A C 1
ATOM 1389 O O . LYS A 1 178 ? 10.119 9.353 17.217 1.00 86.25 178 LYS A O 1
ATOM 1394 N N . GLY A 1 179 ? 8.536 9.402 15.638 1.00 85.50 179 GLY A N 1
ATOM 1395 C CA . GLY A 1 179 ? 8.684 7.995 15.249 1.00 85.50 179 GLY A CA 1
ATOM 1396 C C . GLY A 1 179 ? 7.838 6.991 16.033 1.00 85.50 179 GLY A C 1
ATOM 1397 O O . GLY A 1 179 ? 7.795 5.833 15.631 1.00 85.50 179 GLY A O 1
ATOM 1398 N N . VAL A 1 180 ? 7.147 7.419 17.092 1.00 90.69 180 VAL A N 1
ATOM 1399 C CA . VAL A 1 180 ? 6.244 6.578 17.890 1.00 90.69 180 VAL A CA 1
ATOM 1400 C C . VAL A 1 180 ? 4.809 6.817 17.438 1.00 90.69 180 VAL A C 1
ATOM 1402 O O . VAL A 1 180 ? 4.385 7.972 17.355 1.00 90.69 180 VAL A O 1
ATOM 1405 N N . TYR A 1 181 ? 4.073 5.742 17.147 1.00 95.06 181 TYR A N 1
ATOM 1406 C CA . TYR A 1 181 ? 2.644 5.824 16.862 1.00 95.06 181 TYR A CA 1
ATOM 1407 C C . TYR A 1 181 ? 1.831 5.680 18.149 1.00 95.06 181 TYR A C 1
ATOM 1409 O O . TYR A 1 181 ? 2.241 4.982 19.075 1.00 95.06 181 TYR A O 1
ATOM 1417 N N . TYR A 1 182 ? 0.675 6.330 18.213 1.00 93.94 182 TYR A N 1
ATOM 1418 C CA . TYR A 1 182 ? -0.224 6.262 19.359 1.00 93.94 182 TYR A CA 1
ATOM 1419 C C . TYR A 1 182 ? -1.674 6.548 18.959 1.00 93.94 182 TYR A C 1
ATOM 1421 O O . TYR A 1 182 ? -1.938 7.149 17.919 1.00 93.94 182 TYR A O 1
ATOM 1429 N N . MET A 1 183 ? -2.619 6.145 19.806 1.00 93.56 183 MET A N 1
ATOM 1430 C CA . MET A 1 183 ? -4.011 6.602 19.752 1.00 93.56 183 MET A CA 1
ATOM 1431 C C . MET A 1 183 ? -4.343 7.374 21.021 1.00 93.56 183 MET A C 1
ATOM 1433 O O . MET A 1 183 ? -3.912 6.999 22.112 1.00 93.56 183 MET A O 1
ATOM 1437 N N . SER A 1 184 ? -5.151 8.425 20.892 1.00 90.31 184 SER A N 1
ATOM 1438 C CA . SER A 1 184 ? -5.702 9.129 22.052 1.00 90.31 184 SER A CA 1
ATOM 1439 C C . SER A 1 184 ? -6.670 8.232 22.842 1.00 90.31 184 SER A C 1
ATOM 1441 O O . SER A 1 184 ? -7.167 7.224 22.329 1.00 90.31 184 SER A O 1
ATOM 1443 N N . LYS A 1 185 ? -7.014 8.614 24.078 1.00 85.88 185 LYS A N 1
ATOM 1444 C CA . LYS A 1 185 ? -8.071 7.939 24.855 1.00 85.88 185 LYS A CA 1
ATOM 1445 C C . LYS A 1 185 ? -9.401 7.903 24.107 1.00 85.88 185 LYS A C 1
ATOM 1447 O O . LYS A 1 185 ? -10.087 6.887 24.092 1.00 85.88 185 LYS A O 1
ATOM 1452 N N . ALA A 1 186 ? -9.756 9.027 23.486 1.00 89.00 186 ALA A N 1
ATOM 1453 C CA . ALA A 1 186 ? -11.000 9.155 22.744 1.00 89.00 186 ALA A CA 1
ATOM 1454 C C . ALA A 1 186 ? -11.005 8.197 21.543 1.00 89.00 186 ALA A C 1
ATOM 1456 O O . ALA A 1 186 ? -11.937 7.409 21.398 1.00 89.00 186 ALA A O 1
ATOM 1457 N N . ASP A 1 187 ? -9.930 8.181 20.751 1.00 93.00 187 ASP A N 1
ATOM 1458 C CA . ASP A 1 187 ? -9.819 7.305 19.579 1.00 93.00 187 ASP A CA 1
ATOM 1459 C C . ASP A 1 187 ? -9.745 5.820 19.952 1.00 93.00 187 ASP A C 1
ATOM 1461 O O . ASP A 1 187 ? -10.375 4.986 19.307 1.00 93.00 187 ASP A O 1
ATOM 1465 N N . SER A 1 188 ? -9.016 5.475 21.014 1.00 91.06 188 SER A N 1
ATOM 1466 C CA . SER A 1 188 ? -8.905 4.090 21.489 1.00 91.06 188 SER A CA 1
ATOM 1467 C C . SER A 1 188 ? -10.177 3.566 22.165 1.00 91.06 188 SER A C 1
ATOM 1469 O O . SER A 1 188 ? -10.365 2.351 22.269 1.00 91.06 188 SER A O 1
ATOM 1471 N N . SER A 1 189 ? -11.066 4.457 22.610 1.00 90.75 189 SER A N 1
ATOM 1472 C CA . SER A 1 189 ? -12.385 4.085 23.130 1.00 90.75 189 SER A CA 1
ATOM 1473 C C . SER A 1 189 ? -13.405 3.775 22.029 1.00 90.75 189 SER A C 1
ATOM 1475 O O . SER A 1 189 ? -14.398 3.106 22.305 1.00 90.75 189 SER A O 1
ATOM 1477 N N . ASP A 1 190 ? -13.149 4.204 20.788 1.00 94.06 190 ASP A N 1
ATOM 1478 C CA . ASP A 1 190 ? -13.988 3.940 19.619 1.00 94.06 190 ASP A CA 1
ATOM 1479 C C . ASP A 1 190 ? -13.611 2.592 18.965 1.00 94.06 190 ASP A C 1
ATOM 1481 O O . ASP A 1 190 ? -12.538 2.467 18.357 1.00 94.06 190 ASP A O 1
ATOM 1485 N N . PRO A 1 191 ? -14.482 1.561 19.023 1.00 94.19 191 PRO A N 1
ATOM 1486 C CA . PRO A 1 191 ? -14.191 0.262 18.422 1.00 94.19 191 PRO A CA 1
ATOM 1487 C C . PRO A 1 191 ? -13.992 0.326 16.905 1.00 94.19 191 PRO A C 1
ATOM 1489 O O . PRO A 1 191 ? -13.240 -0.485 16.363 1.00 94.19 191 PRO A O 1
ATOM 1492 N N . SER A 1 192 ? -14.628 1.280 16.213 1.00 95.19 192 SER A N 1
ATOM 1493 C CA . SER A 1 192 ? -14.498 1.434 14.759 1.00 95.19 192 SER A CA 1
ATOM 1494 C C . SER A 1 192 ? -13.085 1.854 14.343 1.00 95.19 192 SER A C 1
ATOM 1496 O O . SER A 1 192 ? -12.635 1.480 13.256 1.00 95.19 192 SER A O 1
ATOM 1498 N N . LYS A 1 193 ? -12.368 2.552 15.236 1.00 95.69 193 LYS A N 1
ATOM 1499 C CA . LYS A 1 193 ? -10.964 2.941 15.076 1.00 95.69 193 LYS A CA 1
ATOM 1500 C C . LYS A 1 193 ? -10.019 1.889 15.643 1.00 95.69 193 LYS A C 1
ATOM 1502 O O . LYS A 1 193 ? -9.173 1.389 14.913 1.00 95.69 193 LYS A O 1
ATOM 1507 N N . ARG A 1 194 ? -10.192 1.464 16.901 1.00 94.75 194 ARG A N 1
ATOM 1508 C CA . ARG A 1 194 ? -9.285 0.507 17.574 1.00 94.75 194 ARG A CA 1
ATOM 1509 C C . ARG A 1 194 ? -9.270 -0.894 16.944 1.00 94.75 194 ARG A C 1
ATOM 1511 O O . ARG A 1 194 ? -8.285 -1.633 17.035 1.00 94.75 194 ARG A O 1
ATOM 1518 N N . LEU A 1 195 ? -10.366 -1.294 16.299 1.00 96.06 195 LEU A N 1
ATOM 1519 C CA . LEU A 1 195 ? -10.482 -2.569 15.582 1.00 96.06 195 LEU A CA 1
ATOM 1520 C C . LEU A 1 195 ? -10.486 -2.386 14.058 1.00 96.06 195 LEU A C 1
ATOM 1522 O O . LEU A 1 195 ? -10.893 -3.300 13.337 1.00 96.06 195 LEU A O 1
ATOM 1526 N N . ALA A 1 196 ? -10.048 -1.223 13.561 1.00 98.12 196 ALA A N 1
ATOM 1527 C CA . ALA A 1 196 ? -10.053 -0.933 12.137 1.00 98.12 196 ALA A CA 1
ATOM 1528 C C . ALA A 1 196 ? -9.225 -1.957 11.343 1.00 98.12 196 ALA A C 1
ATOM 1530 O O . ALA A 1 196 ? -8.113 -2.331 11.714 1.00 98.12 196 ALA A O 1
ATOM 1531 N N . LYS A 1 197 ? -9.777 -2.391 10.213 1.00 98.75 197 LYS A N 1
ATOM 1532 C CA . LYS A 1 197 ? -9.093 -3.181 9.193 1.00 98.75 197 LYS A CA 1
ATOM 1533 C C . LYS A 1 197 ? -9.089 -2.334 7.933 1.00 98.75 197 LYS A C 1
ATOM 1535 O O . LYS A 1 197 ? -10.123 -2.179 7.286 1.00 98.75 197 LYS A O 1
ATOM 1540 N N . ILE A 1 198 ? -7.959 -1.710 7.657 1.00 98.88 198 ILE A N 1
ATOM 1541 C CA . ILE A 1 198 ? -7.807 -0.701 6.615 1.00 98.88 198 ILE A CA 1
ATOM 1542 C C . ILE A 1 198 ? -7.107 -1.367 5.441 1.00 98.88 198 ILE A C 1
ATOM 1544 O O . ILE A 1 198 ? -6.023 -1.911 5.618 1.00 98.88 198 ILE A O 1
ATOM 1548 N N . VAL A 1 199 ? -7.700 -1.339 4.251 1.00 98.94 199 VAL A N 1
ATOM 1549 C CA . VAL A 1 199 ? -7.030 -1.787 3.023 1.00 98.94 199 VAL A CA 1
ATOM 1550 C C . VAL A 1 199 ? -6.728 -0.599 2.121 1.00 98.94 199 VAL A C 1
ATOM 1552 O O . VAL A 1 199 ? -7.590 0.248 1.898 1.00 98.94 199 VAL A O 1
ATOM 1555 N N . VAL A 1 200 ? -5.508 -0.551 1.587 1.00 98.94 200 VAL A N 1
ATOM 1556 C CA . VAL A 1 200 ? -5.071 0.440 0.601 1.00 98.94 200 VAL A CA 1
ATOM 1557 C C . VAL A 1 200 ? -4.538 -0.281 -0.634 1.00 98.94 200 VAL A C 1
ATOM 1559 O O . VAL A 1 200 ? -3.526 -0.980 -0.573 1.00 98.94 200 VAL A O 1
ATOM 1562 N N . PHE A 1 201 ? -5.217 -0.099 -1.766 1.00 98.88 201 PHE A N 1
ATOM 1563 C CA . PHE A 1 201 ? -4.804 -0.635 -3.063 1.00 98.88 201 PHE A CA 1
ATOM 1564 C C . PHE A 1 201 ? -3.911 0.367 -3.794 1.00 98.88 201 PHE A C 1
ATOM 1566 O O . PHE A 1 201 ? -4.363 1.443 -4.186 1.00 98.88 201 PHE A O 1
ATOM 1573 N N . CYS A 1 202 ? -2.647 0.015 -3.995 1.00 98.56 202 CYS A N 1
ATOM 1574 C CA . CYS A 1 202 ? -1.618 0.903 -4.514 1.00 98.56 202 CYS A CA 1
ATOM 1575 C C . CYS A 1 202 ? -0.601 0.156 -5.400 1.00 98.56 202 CYS A C 1
ATOM 1577 O O . CYS A 1 202 ? -0.977 -0.618 -6.285 1.00 98.56 202 CYS A O 1
ATOM 1579 N N . HIS A 1 203 ? 0.692 0.439 -5.233 1.00 96.88 203 HIS A N 1
ATOM 1580 C CA . HIS A 1 203 ? 1.748 0.083 -6.178 1.00 96.88 203 HIS A CA 1
ATOM 1581 C C . HIS A 1 203 ? 2.991 -0.462 -5.482 1.00 96.88 203 HIS A C 1
ATOM 1583 O O . HIS A 1 203 ? 3.146 -0.334 -4.271 1.00 96.88 203 HIS A O 1
ATOM 1589 N N . GLY A 1 204 ? 3.894 -1.059 -6.262 1.00 94.12 204 GLY A N 1
ATOM 1590 C CA . GLY A 1 204 ? 5.104 -1.680 -5.725 1.00 94.12 204 GLY A CA 1
ATOM 1591 C C . GLY A 1 204 ? 6.072 -0.662 -5.122 1.00 94.12 204 GLY A C 1
ATOM 1592 O O . GLY A 1 204 ? 6.505 -0.843 -3.986 1.00 94.12 204 GLY A O 1
ATOM 1593 N N . GLY A 1 205 ? 6.381 0.416 -5.852 1.00 94.12 205 GLY A N 1
ATOM 1594 C CA . GLY A 1 205 ? 7.325 1.438 -5.393 1.00 94.12 205 GLY A CA 1
ATOM 1595 C C . GLY A 1 205 ? 6.814 2.196 -4.173 1.00 94.12 205 GLY A C 1
ATOM 1596 O O . GLY A 1 205 ? 7.514 2.289 -3.162 1.00 94.12 205 GLY A O 1
ATOM 1597 N N . LEU A 1 206 ? 5.560 2.658 -4.237 1.00 97.94 206 LEU A N 1
ATOM 1598 C CA . LEU A 1 206 ? 4.887 3.268 -3.087 1.00 97.94 206 LEU A CA 1
ATOM 1599 C C . LEU A 1 206 ? 4.837 2.311 -1.889 1.00 97.94 206 LEU A C 1
ATOM 1601 O O . LEU A 1 206 ? 5.237 2.701 -0.799 1.00 97.94 206 LEU A O 1
ATOM 1605 N N . GLY A 1 207 ? 4.370 1.071 -2.068 1.00 98.31 207 GLY A N 1
ATOM 1606 C CA . GLY A 1 207 ? 4.212 0.118 -0.967 1.00 98.31 207 GLY A CA 1
ATOM 1607 C C . GLY A 1 207 ? 5.527 -0.164 -0.238 1.00 98.31 207 GLY A C 1
ATOM 1608 O O . GLY A 1 207 ? 5.563 -0.151 0.990 1.00 98.31 207 GLY A O 1
ATOM 1609 N N . LEU A 1 208 ? 6.626 -0.339 -0.978 1.00 97.75 208 LEU A N 1
ATOM 1610 C CA . LEU A 1 208 ? 7.965 -0.479 -0.398 1.00 97.75 208 LEU A CA 1
ATOM 1611 C C . LEU A 1 208 ? 8.419 0.800 0.323 1.00 97.75 208 LEU A C 1
ATOM 1613 O O . LEU A 1 208 ? 8.931 0.732 1.437 1.00 97.75 208 LEU A O 1
ATOM 1617 N N . THR A 1 209 ? 8.201 1.974 -0.269 1.00 98.12 209 THR A N 1
ATOM 1618 C CA . THR A 1 209 ? 8.582 3.249 0.361 1.00 98.12 209 THR A CA 1
ATOM 1619 C C . THR A 1 209 ? 7.793 3.495 1.648 1.00 98.12 209 THR A C 1
ATOM 1621 O O . THR A 1 209 ? 8.357 3.911 2.657 1.00 98.12 209 THR A O 1
ATOM 1624 N N . TRP A 1 210 ? 6.501 3.166 1.651 1.00 98.56 210 TRP A N 1
ATOM 1625 C CA . TRP A 1 210 ? 5.642 3.310 2.819 1.00 98.56 210 TRP A CA 1
ATOM 1626 C C . TRP A 1 210 ? 6.046 2.355 3.950 1.00 98.56 210 TRP A C 1
ATOM 1628 O O . TRP A 1 210 ? 6.092 2.759 5.112 1.00 98.56 210 TRP A O 1
ATOM 1638 N N . LEU A 1 211 ? 6.444 1.118 3.623 1.00 98.50 211 LEU A N 1
ATOM 1639 C CA . LEU A 1 211 ? 6.990 0.170 4.601 1.00 98.50 211 LEU A CA 1
ATOM 1640 C C . LEU A 1 211 ? 8.225 0.713 5.332 1.00 98.50 211 LEU A C 1
ATOM 1642 O O . LEU A 1 211 ? 8.363 0.478 6.532 1.00 98.50 211 LEU A O 1
ATOM 1646 N N . ALA A 1 212 ? 9.102 1.448 4.639 1.00 97.19 212 ALA A N 1
ATOM 1647 C CA . ALA A 1 212 ? 10.274 2.072 5.257 1.00 97.19 212 ALA A CA 1
ATOM 1648 C C . ALA A 1 212 ? 9.878 3.047 6.374 1.00 97.19 212 ALA A C 1
ATOM 1650 O O . ALA A 1 212 ? 10.432 2.991 7.473 1.00 97.19 212 ALA A O 1
ATOM 1651 N N . HIS A 1 213 ? 8.867 3.879 6.122 1.00 97.50 213 HIS A N 1
ATOM 1652 C CA . HIS A 1 213 ? 8.348 4.842 7.093 1.00 97.50 213 HIS A CA 1
ATOM 1653 C C . HIS A 1 213 ? 7.611 4.175 8.260 1.00 97.50 213 HIS A C 1
ATOM 1655 O O . HIS A 1 213 ? 7.892 4.476 9.424 1.00 97.50 213 HIS A O 1
ATOM 1661 N N . LEU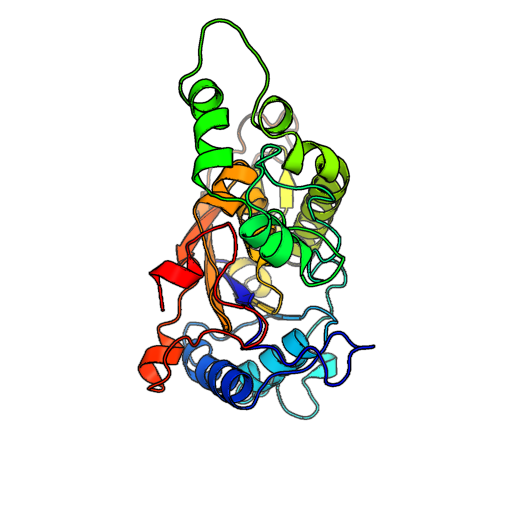 A 1 214 ? 6.710 3.230 7.965 1.00 98.06 214 LEU A N 1
ATOM 1662 C CA . LEU A 1 214 ? 5.925 2.512 8.978 1.00 98.06 214 LEU A CA 1
ATOM 1663 C C . LEU A 1 214 ? 6.820 1.745 9.954 1.00 98.06 214 LEU A C 1
ATOM 1665 O O . LEU A 1 214 ? 6.606 1.801 11.161 1.00 98.06 214 LEU A O 1
ATOM 1669 N N . LEU A 1 215 ? 7.829 1.046 9.433 1.00 96.88 215 LEU A N 1
ATOM 1670 C CA . LEU A 1 215 ? 8.705 0.176 10.221 1.00 96.88 215 LEU A CA 1
ATOM 1671 C C . LEU A 1 215 ? 9.969 0.884 10.717 1.00 96.88 215 LEU A C 1
ATOM 1673 O O . LEU A 1 215 ? 10.788 0.262 11.390 1.00 96.88 215 LEU A O 1
ATOM 1677 N N . HIS A 1 216 ? 10.142 2.165 10.380 1.00 93.31 216 HIS A N 1
ATOM 1678 C CA . HIS A 1 216 ? 11.339 2.944 10.693 1.00 93.31 216 HIS A CA 1
ATOM 1679 C C . HIS A 1 216 ? 12.637 2.270 10.193 1.00 93.31 216 HIS A C 1
ATOM 1681 O O . HIS A 1 216 ? 13.673 2.289 10.856 1.00 93.31 216 HIS A O 1
ATOM 1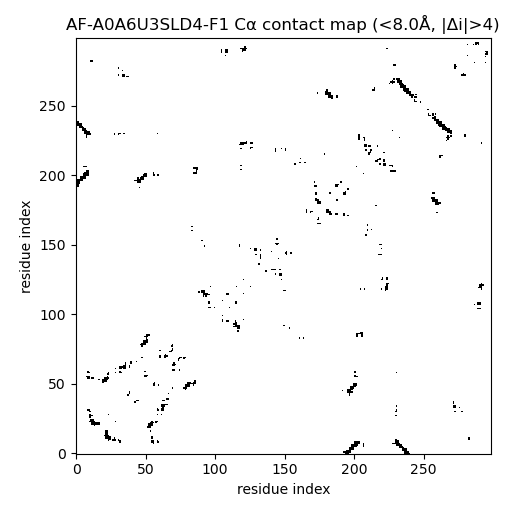687 N N . ILE A 1 217 ? 12.584 1.666 9.004 1.00 92.31 217 ILE A N 1
ATOM 1688 C CA . ILE A 1 217 ? 13.730 1.012 8.359 1.00 92.31 217 ILE A CA 1
ATOM 1689 C C . ILE A 1 217 ? 14.299 1.967 7.301 1.00 92.31 217 ILE A C 1
ATOM 1691 O O . ILE A 1 217 ? 13.524 2.555 6.547 1.00 92.31 217 ILE A O 1
ATOM 1695 N N . PRO A 1 218 ? 15.634 2.120 7.180 1.00 91.06 218 PRO A N 1
ATOM 1696 C CA . PRO A 1 218 ? 16.240 2.923 6.121 1.00 91.06 218 PRO A CA 1
ATOM 1697 C C . PRO A 1 218 ? 15.671 2.599 4.732 1.00 91.06 218 PRO A C 1
ATOM 1699 O O . PRO A 1 218 ? 15.725 1.452 4.285 1.00 91.06 218 PRO A O 1
ATOM 1702 N N . LEU A 1 219 ? 15.175 3.621 4.027 1.00 92.81 219 LEU A N 1
ATOM 1703 C CA . LEU A 1 219 ? 14.533 3.483 2.715 1.00 92.81 219 LEU A CA 1
ATOM 1704 C C . LEU A 1 219 ? 15.341 2.627 1.717 1.00 92.81 219 LEU A C 1
ATOM 1706 O O . LEU A 1 219 ? 14.762 1.721 1.108 1.00 92.81 219 LEU A O 1
ATOM 1710 N N . PRO A 1 220 ? 16.669 2.815 1.564 1.00 91.19 220 PRO A N 1
ATOM 1711 C CA . PRO A 1 220 ? 17.435 1.999 0.628 1.00 91.19 220 PRO A CA 1
ATOM 1712 C C . PRO A 1 220 ? 17.50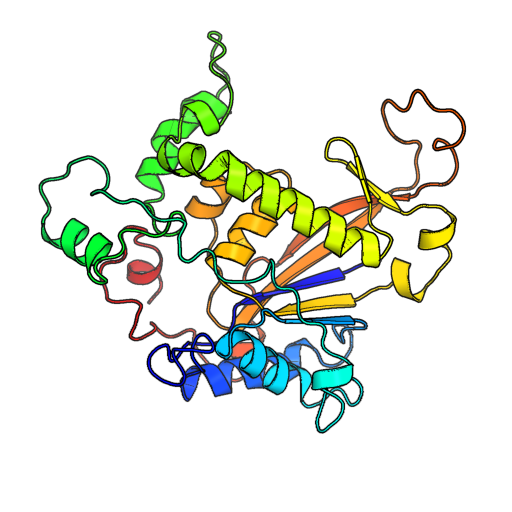9 0.520 1.039 1.00 91.19 220 PRO A C 1
ATOM 1714 O O . PRO A 1 220 ? 17.604 -0.350 0.172 1.00 91.19 220 PRO A O 1
ATOM 1717 N N . LEU A 1 221 ? 17.428 0.200 2.337 1.00 90.62 221 LEU A N 1
ATOM 1718 C CA . LEU A 1 221 ? 17.386 -1.188 2.803 1.00 90.62 221 LEU A CA 1
ATOM 1719 C C . LEU A 1 221 ? 16.061 -1.856 2.455 1.00 90.62 221 LEU A C 1
ATOM 1721 O O . LEU A 1 221 ? 16.089 -3.006 2.021 1.00 90.62 221 LEU A O 1
ATOM 1725 N N . ILE A 1 222 ? 14.927 -1.153 2.562 1.00 94.25 222 ILE A N 1
ATOM 1726 C CA . ILE A 1 222 ? 13.649 -1.713 2.109 1.00 94.25 222 ILE A CA 1
ATOM 1727 C C . ILE A 1 222 ? 13.675 -1.965 0.599 1.00 94.25 222 ILE A C 1
ATOM 1729 O O . ILE A 1 222 ? 13.417 -3.087 0.164 1.00 94.25 222 ILE A O 1
ATOM 1733 N N . HIS A 1 223 ? 14.065 -0.957 -0.187 1.00 92.25 223 HIS A N 1
ATOM 1734 C CA . HIS A 1 223 ? 14.142 -1.049 -1.650 1.00 92.25 223 HIS A CA 1
ATOM 1735 C C . HIS A 1 223 ? 15.083 -2.154 -2.152 1.00 92.25 223 HIS A C 1
ATOM 1737 O O . HIS A 1 223 ? 14.821 -2.739 -3.195 1.00 92.25 223 HIS A O 1
ATOM 1743 N N . SER A 1 224 ? 16.167 -2.447 -1.428 1.00 88.81 224 SER A N 1
ATOM 1744 C CA . SER A 1 224 ? 17.142 -3.479 -1.817 1.00 88.81 224 SER A CA 1
ATOM 1745 C C . SER A 1 224 ? 16.858 -4.872 -1.250 1.00 88.81 224 SER A C 1
ATOM 1747 O O . SER A 1 224 ? 17.506 -5.831 -1.670 1.00 88.81 224 SER A O 1
ATOM 1749 N N . SER A 1 225 ? 15.940 -5.006 -0.286 1.00 89.62 225 SER A N 1
ATOM 1750 C CA . SER A 1 225 ? 15.738 -6.268 0.445 1.00 89.62 225 SER A CA 1
ATOM 1751 C C . SER A 1 225 ? 14.374 -6.905 0.222 1.00 89.62 225 SER A C 1
ATOM 1753 O O . SER A 1 225 ? 14.266 -8.120 0.369 1.00 89.62 225 SER A O 1
ATOM 1755 N N . PHE A 1 226 ? 13.349 -6.123 -0.117 1.00 92.00 226 PHE A N 1
ATOM 1756 C CA . PHE A 1 226 ? 11.981 -6.616 -0.248 1.00 92.00 226 PHE A CA 1
ATOM 1757 C C . PHE A 1 226 ? 11.435 -6.412 -1.656 1.00 92.00 226 PHE A C 1
ATOM 1759 O O . PHE A 1 226 ? 11.823 -5.499 -2.382 1.00 92.00 226 PHE A O 1
ATOM 1766 N N . TRP A 1 227 ? 10.481 -7.263 -2.017 1.00 90.12 227 TRP A N 1
ATOM 1767 C CA . TRP A 1 227 ? 9.741 -7.190 -3.265 1.00 90.12 227 TRP A CA 1
ATOM 1768 C C . TRP A 1 227 ? 8.267 -7.467 -3.000 1.00 90.12 227 TRP A C 1
ATOM 1770 O O . TRP A 1 227 ? 7.921 -8.307 -2.173 1.00 90.12 227 TRP A O 1
ATOM 1780 N N . LEU A 1 228 ? 7.404 -6.750 -3.714 1.00 92.81 228 LEU A N 1
ATOM 1781 C CA . LEU A 1 228 ? 5.960 -6.939 -3.679 1.00 92.81 228 LEU A CA 1
ATOM 1782 C C . LEU A 1 228 ? 5.534 -7.473 -5.041 1.00 92.81 228 LEU A C 1
ATOM 1784 O O . LEU A 1 228 ? 5.621 -6.734 -6.022 1.00 92.81 228 LEU A O 1
ATOM 1788 N N . ALA A 1 229 ? 5.091 -8.726 -5.132 1.00 92.25 229 ALA A N 1
ATOM 1789 C CA . ALA A 1 229 ? 4.540 -9.284 -6.369 1.00 92.25 229 ALA A CA 1
ATOM 1790 C C . ALA A 1 229 ? 3.224 -8.578 -6.762 1.00 92.25 229 ALA A C 1
ATOM 1792 O O . ALA A 1 229 ? 2.569 -7.995 -5.889 1.00 92.25 229 ALA A O 1
ATOM 1793 N N . PRO A 1 230 ? 2.814 -8.580 -8.044 1.00 93.50 230 PRO A N 1
ATOM 1794 C CA . PRO A 1 230 ? 1.470 -8.139 -8.419 1.00 93.50 230 PRO A CA 1
ATOM 1795 C C . PRO A 1 230 ? 0.391 -8.839 -7.576 1.00 93.50 230 PRO A C 1
ATOM 1797 O O . PRO A 1 230 ? 0.555 -9.998 -7.197 1.00 93.50 230 PRO A O 1
ATOM 1800 N N . SER A 1 231 ? -0.650 -8.097 -7.192 1.00 96.50 231 SER A N 1
ATOM 1801 C CA . SER A 1 231 ? -1.706 -8.521 -6.249 1.00 96.50 231 SER A CA 1
ATOM 1802 C C . SER A 1 231 ? -1.237 -8.977 -4.863 1.00 96.50 231 SER A C 1
ATOM 1804 O O . SER A 1 231 ? -2.052 -9.413 -4.058 1.00 96.50 231 SER A O 1
ATOM 1806 N N . SER A 1 232 ? 0.048 -8.863 -4.517 1.00 97.19 232 SER A N 1
ATOM 1807 C CA . SER A 1 232 ? 0.510 -9.262 -3.187 1.00 97.19 232 SER A CA 1
ATOM 1808 C C . SER A 1 232 ? -0.070 -8.381 -2.078 1.00 97.19 232 SER A C 1
ATOM 1810 O O . SER A 1 232 ? -0.306 -7.183 -2.266 1.00 97.19 232 SER A O 1
ATOM 1812 N N . VAL A 1 233 ? -0.259 -8.987 -0.902 1.00 98.50 233 VAL A N 1
ATOM 1813 C CA . VAL A 1 233 ? -0.768 -8.316 0.299 1.00 98.50 233 VAL A CA 1
ATOM 1814 C C . VAL A 1 233 ? 0.321 -8.239 1.360 1.00 98.50 233 VAL A C 1
ATOM 1816 O O . VAL A 1 233 ? 0.839 -9.253 1.825 1.00 98.50 233 VAL A O 1
ATOM 1819 N N . THR A 1 234 ? 0.634 -7.026 1.795 1.00 98.75 234 THR A N 1
ATOM 1820 C CA . THR A 1 234 ? 1.439 -6.772 2.991 1.00 98.75 234 THR A CA 1
ATOM 1821 C C . THR A 1 234 ? 0.508 -6.462 4.155 1.00 98.75 234 THR A C 1
ATOM 1823 O O . THR A 1 234 ? -0.375 -5.621 4.023 1.00 98.75 234 THR A O 1
ATOM 1826 N N . THR A 1 235 ? 0.703 -7.128 5.294 1.00 98.69 235 THR A N 1
ATOM 1827 C CA . THR A 1 235 ? -0.114 -6.955 6.504 1.00 98.69 235 THR A CA 1
ATOM 1828 C C . THR A 1 235 ? 0.716 -6.335 7.620 1.00 98.69 235 THR A C 1
ATOM 1830 O O . THR A 1 235 ? 1.662 -6.955 8.114 1.00 98.69 235 THR A O 1
ATOM 1833 N N . ILE A 1 236 ? 0.324 -5.134 8.041 1.00 98.75 236 ILE A N 1
ATOM 1834 C CA . ILE A 1 236 ? 0.863 -4.434 9.205 1.00 98.75 236 ILE A CA 1
ATOM 1835 C C . ILE A 1 236 ? -0.155 -4.508 10.341 1.00 98.75 236 ILE A C 1
ATOM 1837 O O . ILE A 1 236 ? -1.295 -4.072 10.195 1.00 98.75 236 ILE A O 1
ATOM 1841 N N . LEU A 1 237 ? 0.257 -5.053 11.481 1.00 98.31 237 LEU A N 1
ATOM 1842 C CA . LEU A 1 237 ? -0.488 -4.972 12.732 1.00 98.31 237 LEU A CA 1
ATOM 1843 C C . LEU A 1 237 ? 0.057 -3.801 13.543 1.00 98.31 237 LEU A C 1
ATOM 1845 O O . LEU A 1 237 ? 1.261 -3.729 13.767 1.00 98.31 237 LEU A O 1
ATOM 1849 N N . PHE A 1 238 ? -0.813 -2.917 14.015 1.00 97.69 238 PHE A N 1
ATOM 1850 C CA . PHE A 1 238 ? -0.446 -1.958 15.050 1.00 97.69 238 PHE A CA 1
ATOM 1851 C C . PHE A 1 238 ? -0.629 -2.641 16.407 1.00 97.69 238 PHE A C 1
ATOM 1853 O O . PHE A 1 238 ? -1.745 -2.754 16.913 1.00 97.69 238 PHE A O 1
ATOM 1860 N N . ASP A 1 239 ? 0.476 -3.172 16.925 1.00 94.88 239 ASP A N 1
ATOM 1861 C CA . ASP A 1 239 ? 0.572 -3.841 18.222 1.00 94.88 239 ASP A CA 1
ATOM 1862 C C . ASP A 1 239 ? 0.370 -2.813 19.342 1.00 94.88 239 ASP A C 1
ATOM 1864 O O . ASP A 1 239 ? 1.018 -1.764 19.336 1.00 94.88 239 ASP A O 1
ATOM 1868 N N . GLU A 1 240 ? -0.564 -3.082 20.252 1.00 92.19 240 GLU A N 1
ATOM 1869 C CA . GLU A 1 240 ? -0.979 -2.149 21.302 1.00 92.19 240 GLU A CA 1
ATOM 1870 C C . GLU A 1 240 ? -0.133 -2.355 22.559 1.00 92.19 240 GLU A C 1
ATOM 1872 O O . GLU A 1 240 ? -0.024 -3.464 23.083 1.00 92.19 240 GLU A O 1
ATOM 1877 N N . TRP A 1 241 ? 0.417 -1.266 23.089 1.00 84.00 241 TRP A N 1
ATOM 1878 C CA . TRP A 1 241 ? 1.144 -1.271 24.348 1.00 84.00 241 TRP A CA 1
ATOM 1879 C C . TRP A 1 241 ? 0.620 -0.178 25.279 1.00 84.00 241 TRP A C 1
ATOM 1881 O O . TRP A 1 241 ? 0.414 0.971 24.883 1.00 84.00 241 TRP A O 1
ATOM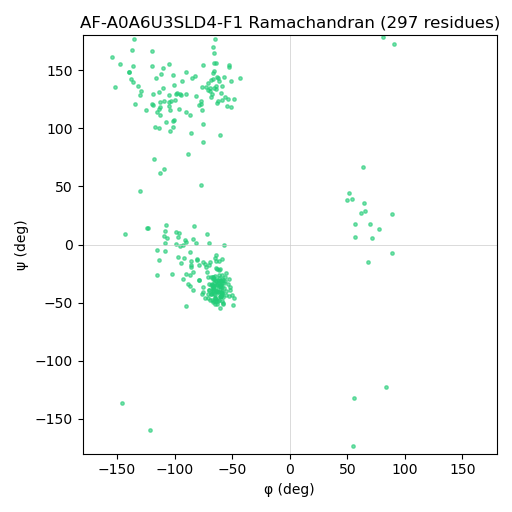 1891 N N . HIS A 1 242 ? 0.365 -0.569 26.524 1.00 71.88 242 HIS A N 1
ATOM 1892 C CA . HIS A 1 242 ? -0.317 0.236 27.531 1.00 71.88 242 HIS A CA 1
ATOM 1893 C C . HIS A 1 242 ? 0.667 0.691 28.620 1.00 71.88 242 HIS A C 1
ATOM 1895 O O . HIS A 1 242 ? 0.531 0.283 29.770 1.00 71.88 242 HIS A O 1
ATOM 1901 N N . GLU A 1 243 ? 1.655 1.520 28.282 1.00 63.59 243 GLU A N 1
ATOM 1902 C CA . GLU A 1 243 ? 2.387 2.302 29.294 1.00 63.59 243 GLU A CA 1
ATOM 1903 C C . GLU A 1 243 ? 2.575 3.762 28.848 1.00 63.59 243 GLU A C 1
ATOM 1905 O O . GLU A 1 243 ? 2.163 4.158 27.755 1.00 63.59 243 GLU A O 1
ATOM 1910 N N . GLU A 1 244 ? 3.167 4.575 29.726 1.00 56.97 244 GLU A N 1
ATOM 1911 C CA . GLU A 1 244 ? 3.395 6.007 29.518 1.00 56.97 244 GLU A CA 1
ATOM 1912 C C . GLU A 1 244 ? 4.305 6.290 28.305 1.00 56.97 244 GLU A C 1
ATOM 1914 O O . GLU A 1 244 ? 5.317 5.624 28.077 1.00 56.97 244 GLU A O 1
ATOM 1919 N N . MET A 1 245 ? 3.980 7.339 27.539 1.00 58.50 245 MET A N 1
ATOM 1920 C CA . MET A 1 245 ? 4.791 7.799 26.402 1.00 58.50 245 MET A CA 1
ATOM 1921 C C . MET A 1 245 ? 6.222 8.175 26.836 1.00 58.50 245 MET A C 1
ATOM 1923 O O . MET A 1 245 ? 6.387 9.088 27.657 1.00 58.50 245 MET A O 1
ATOM 1927 N N . PRO A 1 246 ? 7.278 7.582 26.237 1.00 53.50 246 PRO A N 1
ATOM 1928 C CA . PRO A 1 246 ? 8.653 7.978 26.521 1.00 53.50 246 PRO A CA 1
ATOM 1929 C C . PRO A 1 246 ? 8.886 9.458 26.174 1.00 53.50 246 PRO A C 1
ATOM 1931 O O . PRO A 1 246 ? 8.598 9.899 25.062 1.00 53.50 246 PRO A O 1
ATOM 1934 N N . ASN A 1 247 ? 9.473 10.223 27.101 1.00 54.50 247 ASN A N 1
ATOM 1935 C CA . ASN A 1 247 ? 9.946 11.603 26.893 1.00 54.50 247 ASN A CA 1
ATOM 1936 C C . ASN A 1 247 ? 8.873 12.677 26.592 1.00 54.50 247 ASN A C 1
ATOM 1938 O O . ASN A 1 247 ? 9.177 13.680 25.939 1.00 54.50 247 ASN A O 1
ATOM 1942 N N . SER A 1 248 ? 7.639 12.520 27.085 1.00 54.75 248 SER A N 1
ATOM 1943 C CA . SER A 1 248 ? 6.655 13.615 27.097 1.00 54.75 248 SER A CA 1
ATOM 1944 C C . SER A 1 248 ? 6.955 14.624 28.222 1.00 54.75 248 SER A C 1
ATOM 1946 O O . SER A 1 248 ? 7.029 14.257 29.399 1.00 54.75 248 SER A O 1
ATOM 1948 N N . SER A 1 249 ? 7.120 15.906 27.881 1.00 55.38 249 SER A N 1
ATOM 1949 C CA . SER A 1 249 ? 7.161 17.016 28.848 1.00 55.38 249 SER A CA 1
ATOM 1950 C C . SER A 1 249 ? 5.770 17.548 29.212 1.00 55.38 249 SER A C 1
ATOM 1952 O O . SER A 1 249 ? 5.651 18.255 30.208 1.00 55.38 249 SER A O 1
ATOM 1954 N N . ASP A 1 250 ? 4.733 17.190 28.449 1.00 55.19 250 ASP A N 1
ATOM 1955 C CA . ASP A 1 250 ? 3.371 17.706 28.607 1.00 55.19 250 ASP A CA 1
ATOM 1956 C C . ASP A 1 250 ? 2.518 16.753 29.448 1.00 55.19 250 ASP A C 1
ATOM 1958 O O . ASP A 1 250 ? 2.272 15.604 29.080 1.00 55.19 250 ASP A O 1
ATOM 1962 N N . SER A 1 251 ? 2.072 17.230 30.611 1.00 53.09 251 SER A N 1
ATOM 1963 C CA . SER A 1 251 ? 1.360 16.438 31.621 1.00 53.09 251 SER A CA 1
ATOM 1964 C C . SER A 1 251 ? -0.058 16.012 31.226 1.00 53.09 251 SER A C 1
ATOM 1966 O O . SER A 1 251 ? -0.583 15.087 31.837 1.00 53.09 251 SER A O 1
ATOM 1968 N N . GLU A 1 252 ? -0.673 16.640 30.219 1.00 50.88 252 GLU A N 1
ATOM 1969 C CA . GLU A 1 252 ? -2.034 16.300 29.769 1.00 50.88 252 GLU A CA 1
ATOM 1970 C C . GLU A 1 252 ? -2.070 15.161 28.731 1.00 50.88 252 GLU A C 1
ATOM 1972 O O . GLU A 1 252 ? -3.037 14.406 28.696 1.00 50.88 252 GLU A O 1
ATOM 1977 N N . GLU A 1 253 ? -1.001 14.949 27.948 1.00 51.72 253 GLU A N 1
ATOM 1978 C CA . GLU A 1 253 ? -0.893 13.818 26.999 1.00 51.72 253 GLU A CA 1
ATOM 1979 C C . GLU A 1 253 ? -0.483 12.492 27.678 1.00 51.72 253 GLU A C 1
ATOM 1981 O O . GLU A 1 253 ? -0.575 11.431 27.060 1.00 51.72 253 GLU A O 1
ATOM 1986 N N . LYS A 1 254 ? -0.004 12.528 28.932 1.00 52.12 254 LYS A N 1
ATOM 1987 C CA . LYS A 1 254 ? 0.741 11.419 29.563 1.00 52.12 254 LYS A CA 1
ATOM 1988 C C . LYS A 1 254 ? -0.060 10.164 29.911 1.00 52.12 254 LYS A C 1
ATOM 1990 O O . LYS A 1 254 ? 0.513 9.083 29.848 1.00 52.12 254 LYS A O 1
ATOM 1995 N N . ASN A 1 255 ? -1.332 10.276 30.288 1.00 54.03 255 ASN A N 1
ATOM 1996 C CA . ASN A 1 255 ? -1.934 9.231 31.130 1.00 54.03 255 ASN A CA 1
ATOM 1997 C C . ASN A 1 255 ? -2.957 8.314 30.454 1.00 54.03 255 ASN A C 1
ATOM 1999 O O . ASN A 1 255 ? -3.400 7.367 31.092 1.00 54.03 255 ASN A O 1
ATOM 2003 N N . ASP A 1 256 ? -3.337 8.552 29.195 1.00 60.56 256 ASP A N 1
ATOM 2004 C CA . ASP A 1 256 ? -4.448 7.802 28.589 1.00 60.56 256 ASP A CA 1
ATOM 2005 C C . ASP A 1 256 ? -4.283 7.458 27.092 1.00 60.56 256 ASP A C 1
ATOM 2007 O O . ASP A 1 256 ? -5.235 6.998 26.454 1.00 60.56 256 ASP A O 1
ATOM 2011 N N . ALA A 1 257 ? -3.109 7.687 26.499 1.00 76.00 257 ALA A N 1
ATOM 2012 C CA . ALA A 1 257 ? -2.831 7.271 25.124 1.00 76.00 257 ALA A CA 1
ATOM 2013 C C . ALA A 1 257 ? -2.364 5.806 25.077 1.00 76.00 257 ALA A C 1
ATOM 2015 O O . ALA A 1 257 ? -1.633 5.356 25.955 1.00 76.00 257 ALA A O 1
ATOM 2016 N N . ILE A 1 258 ? -2.763 5.063 24.041 1.00 88.81 258 ILE A N 1
ATOM 2017 C CA . ILE A 1 258 ? -2.220 3.723 23.764 1.00 88.81 258 ILE A CA 1
ATOM 2018 C C . ILE A 1 258 ? -1.075 3.881 22.774 1.00 88.81 258 ILE A C 1
ATOM 2020 O O . ILE A 1 258 ? -1.267 4.486 21.718 1.00 88.81 258 ILE A O 1
ATOM 2024 N N . ILE A 1 259 ? 0.091 3.316 23.082 1.00 91.94 259 ILE A N 1
ATOM 2025 C CA . ILE A 1 259 ? 1.207 3.251 22.137 1.00 91.94 259 ILE A CA 1
ATOM 2026 C C . ILE A 1 259 ? 0.918 2.164 21.112 1.00 91.94 259 ILE A C 1
ATOM 2028 O O . ILE A 1 259 ? 0.506 1.056 21.449 1.00 91.94 259 ILE A O 1
ATOM 2032 N N . LEU A 1 260 ? 1.171 2.484 19.850 1.00 94.44 260 LEU A N 1
ATOM 2033 C CA . LEU A 1 260 ? 1.053 1.561 18.740 1.00 94.44 260 LEU A CA 1
ATOM 2034 C C . LEU A 1 260 ? 2.430 1.295 18.140 1.00 94.44 260 LEU A C 1
ATOM 2036 O O . LEU A 1 260 ? 3.173 2.217 17.804 1.00 94.44 260 LEU A O 1
ATOM 2040 N N . THR A 1 261 ? 2.753 0.023 17.943 1.00 95.25 261 THR A N 1
ATOM 2041 C CA . THR A 1 261 ? 3.972 -0.389 17.244 1.00 95.25 261 THR A CA 1
ATOM 2042 C C . THR A 1 261 ? 3.603 -1.108 15.950 1.00 95.25 261 THR A C 1
ATOM 2044 O O . THR A 1 261 ? 3.046 -2.205 16.006 1.00 95.25 261 THR A O 1
ATOM 2047 N N . PRO A 1 262 ? 3.915 -0.544 14.770 1.00 97.38 262 PRO A N 1
ATOM 2048 C CA . PRO A 1 262 ? 3.732 -1.243 13.505 1.00 97.38 262 PRO A CA 1
ATOM 2049 C C . PRO A 1 262 ? 4.602 -2.507 13.441 1.00 97.38 262 PRO A C 1
ATOM 2051 O O . PRO A 1 262 ? 5.826 -2.457 13.562 1.00 97.38 262 PRO A O 1
ATOM 2054 N N . ARG A 1 263 ? 3.968 -3.658 13.223 1.00 97.44 263 ARG A N 1
ATOM 2055 C CA . ARG A 1 263 ? 4.601 -4.966 13.025 1.00 97.44 263 ARG A CA 1
ATOM 2056 C C . ARG A 1 263 ? 4.215 -5.495 11.653 1.00 97.44 263 ARG A C 1
ATOM 2058 O O . ARG A 1 263 ? 3.034 -5.713 11.387 1.00 97.44 263 ARG A O 1
ATOM 2065 N N . ALA A 1 264 ? 5.192 -5.754 10.792 1.00 97.75 264 ALA A N 1
ATOM 2066 C CA . ALA A 1 264 ? 4.935 -6.475 9.552 1.00 97.75 264 ALA A CA 1
ATOM 2067 C C . ALA A 1 264 ? 4.745 -7.968 9.847 1.00 97.75 264 ALA A C 1
ATOM 2069 O O . ALA A 1 264 ? 5.713 -8.681 10.094 1.00 97.75 264 ALA A O 1
ATOM 2070 N N . LEU A 1 265 ? 3.495 -8.436 9.828 1.00 97.31 265 LEU A N 1
ATOM 2071 C CA . LEU A 1 265 ? 3.169 -9.856 10.006 1.00 97.31 265 LEU A CA 1
ATOM 2072 C C . LEU A 1 265 ? 3.408 -10.656 8.723 1.00 97.31 265 LEU A C 1
ATOM 2074 O O . LEU A 1 265 ? 3.715 -11.843 8.763 1.00 97.31 265 LEU A O 1
ATOM 2078 N N . CYS A 1 266 ? 3.247 -9.997 7.576 1.00 97.44 266 CYS A N 1
ATOM 2079 C CA . CYS A 1 266 ? 3.500 -10.555 6.257 1.00 97.44 266 CYS A CA 1
ATOM 2080 C C . CYS A 1 266 ? 3.897 -9.419 5.310 1.00 97.44 266 CYS A C 1
ATOM 2082 O O . CYS A 1 266 ? 3.250 -8.371 5.314 1.00 97.44 266 CYS A O 1
ATOM 2084 N N . VAL A 1 267 ? 4.934 -9.619 4.496 1.00 97.56 267 VAL A N 1
ATOM 2085 C CA . VAL A 1 267 ? 5.373 -8.664 3.468 1.00 97.56 267 VAL A CA 1
ATOM 2086 C C . VAL A 1 267 ? 5.253 -9.340 2.110 1.00 97.56 267 VAL A C 1
ATOM 2088 O O . VAL A 1 267 ? 5.885 -10.369 1.888 1.00 97.56 267 VAL A O 1
ATOM 2091 N N . GLY A 1 268 ? 4.439 -8.775 1.216 1.00 95.75 268 GLY A N 1
ATOM 2092 C CA . GLY A 1 268 ? 4.282 -9.281 -0.149 1.00 95.75 268 GLY A CA 1
ATOM 2093 C C . GLY A 1 268 ? 3.661 -10.681 -0.247 1.00 95.75 268 GLY A C 1
ATOM 2094 O O . GLY A 1 268 ? 4.038 -11.449 -1.127 1.00 95.75 268 GLY A O 1
ATOM 2095 N N . GLY A 1 269 ? 2.712 -11.030 0.625 1.00 95.56 269 GLY A N 1
ATOM 2096 C CA . GLY A 1 269 ? 2.075 -12.348 0.640 1.00 95.56 269 GLY A CA 1
ATOM 2097 C C . GLY A 1 269 ? 1.229 -12.641 -0.605 1.00 95.56 269 GLY A C 1
ATOM 2098 O O . GLY A 1 269 ? 0.412 -11.821 -1.023 1.00 95.56 269 GLY A O 1
ATOM 2099 N N . THR A 1 270 ? 1.382 -13.844 -1.163 1.00 94.75 270 THR A N 1
ATOM 2100 C CA . THR A 1 270 ? 0.727 -14.302 -2.408 1.00 94.75 270 THR A CA 1
ATOM 2101 C C . THR A 1 270 ? -0.088 -15.589 -2.233 1.00 94.75 270 THR A C 1
ATOM 2103 O O . THR A 1 270 ? -0.508 -16.204 -3.208 1.00 94.75 270 THR A O 1
ATOM 2106 N N . ASN A 1 271 ? -0.369 -16.000 -0.992 1.00 93.19 271 ASN A N 1
ATOM 2107 C CA . ASN A 1 271 ? -1.051 -17.269 -0.689 1.00 93.19 271 ASN A CA 1
ATOM 2108 C C . ASN A 1 271 ? -2.421 -17.412 -1.381 1.00 93.19 271 ASN A C 1
ATOM 2110 O O . ASN A 1 271 ? -2.831 -18.521 -1.724 1.00 93.19 271 ASN A O 1
ATOM 2114 N N . HIS A 1 272 ? -3.123 -16.296 -1.602 1.00 94.81 272 HIS A N 1
ATOM 2115 C CA . HIS A 1 272 ? -4.397 -16.266 -2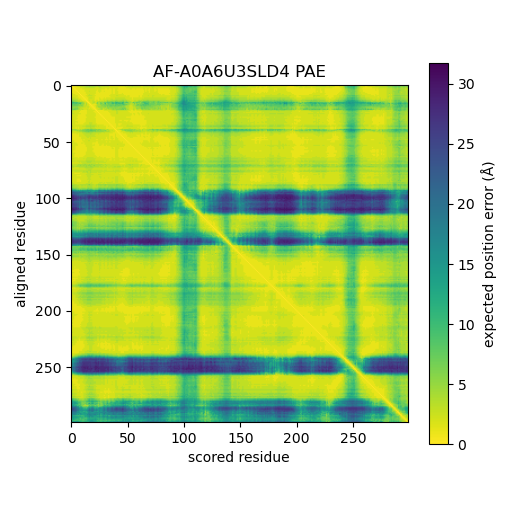.322 1.00 94.81 272 HIS A CA 1
ATOM 2116 C C . HIS A 1 272 ? -4.236 -16.639 -3.804 1.00 94.81 272 HIS A C 1
ATOM 2118 O O . HIS A 1 272 ? -5.089 -17.339 -4.343 1.00 94.81 272 HIS A O 1
ATOM 2124 N N . LEU A 1 273 ? -3.118 -16.261 -4.437 1.00 94.88 273 LEU A N 1
ATOM 2125 C CA . LEU A 1 273 ? -2.790 -16.662 -5.808 1.00 94.88 273 LEU A CA 1
ATOM 2126 C C . LEU A 1 273 ? -2.576 -18.172 -5.879 1.00 94.88 273 LEU A C 1
ATOM 2128 O O . LEU A 1 273 ? -3.239 -18.847 -6.661 1.00 94.88 273 LEU A O 1
ATOM 2132 N N . ALA A 1 274 ? -1.733 -18.712 -4.993 1.00 91.69 274 ALA A N 1
ATOM 2133 C CA . ALA A 1 274 ? -1.472 -20.149 -4.931 1.00 91.69 274 ALA A CA 1
ATOM 2134 C C . ALA A 1 274 ? -2.759 -20.956 -4.678 1.00 91.69 274 ALA A C 1
ATOM 2136 O O . ALA A 1 274 ? -2.993 -21.971 -5.330 1.00 91.69 274 ALA A O 1
ATOM 2137 N N . SER A 1 275 ? -3.629 -20.469 -3.786 1.00 92.88 275 SER A N 1
ATOM 2138 C CA . SER A 1 275 ? -4.929 -21.094 -3.493 1.00 92.88 275 SER A CA 1
ATOM 2139 C C . SER A 1 275 ? -5.879 -21.076 -4.696 1.00 92.88 275 SER A C 1
ATOM 2141 O O . SER A 1 275 ? -6.677 -21.995 -4.858 1.00 92.88 275 SER A O 1
ATOM 2143 N N . ALA A 1 276 ? -5.772 -20.064 -5.559 1.00 94.69 276 ALA A N 1
ATOM 2144 C CA . ALA A 1 276 ? -6.508 -19.966 -6.818 1.00 94.69 276 ALA A CA 1
ATOM 2145 C C . ALA A 1 276 ? -5.833 -20.723 -7.983 1.00 94.69 276 ALA A C 1
ATOM 2147 O O . ALA A 1 276 ? -6.294 -20.635 -9.120 1.00 94.69 276 ALA A O 1
ATOM 2148 N N . GLY A 1 277 ? -4.736 -21.450 -7.731 1.00 94.75 277 GLY A N 1
ATOM 2149 C CA . GLY A 1 277 ? -3.961 -22.136 -8.769 1.00 94.75 277 GLY A CA 1
ATOM 2150 C C . GLY A 1 277 ? -3.196 -21.188 -9.698 1.00 94.75 277 GLY A C 1
ATOM 2151 O O . GLY A 1 277 ? -2.799 -21.589 -10.791 1.00 94.75 277 GLY A O 1
ATOM 2152 N N . LEU A 1 278 ? -2.999 -19.933 -9.288 1.00 92.38 278 LEU A N 1
ATOM 2153 C CA . LEU A 1 278 ? -2.250 -18.928 -10.031 1.00 92.38 278 LEU A CA 1
ATOM 2154 C C . LEU A 1 278 ? -0.795 -18.905 -9.565 1.00 92.38 278 LEU A C 1
ATOM 2156 O O . LEU A 1 278 ? -0.492 -18.991 -8.374 1.00 92.38 278 LEU A O 1
ATOM 2160 N N . GLN A 1 279 ? 0.107 -18.733 -10.524 1.00 84.50 279 GLN A N 1
ATOM 2161 C CA . GLN A 1 279 ? 1.500 -18.411 -10.259 1.00 84.50 279 GLN A CA 1
ATOM 2162 C C . GLN A 1 279 ? 1.710 -16.922 -10.499 1.00 84.50 279 GLN A C 1
ATOM 2164 O O . GLN A 1 279 ? 1.107 -16.332 -11.397 1.00 84.50 279 GLN A O 1
ATOM 2169 N N . THR A 1 280 ? 2.592 -16.321 -9.709 1.00 78.19 280 THR A N 1
ATOM 2170 C CA . THR A 1 280 ? 3.188 -15.037 -10.077 1.00 78.19 280 THR A CA 1
ATOM 2171 C C . THR A 1 280 ? 3.854 -15.205 -11.440 1.00 78.19 280 THR A C 1
ATOM 2173 O O . THR A 1 280 ? 4.641 -16.136 -11.613 1.00 78.19 280 THR A O 1
ATOM 2176 N N . ALA A 1 281 ? 3.527 -14.340 -12.393 1.00 69.62 281 ALA A N 1
ATOM 2177 C CA . ALA A 1 281 ? 4.067 -14.395 -13.745 1.00 69.62 281 ALA A CA 1
ATOM 2178 C C . ALA A 1 281 ? 5.020 -13.215 -13.997 1.00 69.62 281 ALA A C 1
ATOM 2180 O O . ALA A 1 281 ? 4.840 -12.146 -13.401 1.00 69.62 281 ALA A O 1
ATOM 2181 N N . PRO A 1 282 ? 6.012 -13.366 -14.893 1.00 68.06 282 PRO A N 1
ATOM 2182 C CA . PRO A 1 282 ? 6.760 -12.222 -15.385 1.00 68.06 282 PRO A CA 1
ATOM 2183 C C . PRO A 1 282 ? 5.804 -11.299 -16.150 1.00 68.06 282 PRO A C 1
ATOM 2185 O O . PRO A 1 282 ? 5.167 -11.705 -17.123 1.00 68.06 282 PRO A O 1
ATOM 2188 N N . SER A 1 283 ? 5.692 -10.046 -15.711 1.00 66.75 283 SER A N 1
ATOM 2189 C CA . SER A 1 283 ? 4.921 -9.046 -16.451 1.00 66.75 283 SER A CA 1
ATOM 2190 C C . SER A 1 283 ? 5.602 -8.754 -17.789 1.00 66.75 283 SER A C 1
ATOM 2192 O O . SER A 1 283 ? 6.825 -8.625 -17.844 1.00 66.75 283 SER A O 1
ATOM 2194 N N . ARG A 1 284 ? 4.839 -8.540 -18.868 1.00 65.88 284 ARG A N 1
ATOM 2195 C CA . ARG A 1 284 ? 5.419 -8.163 -20.178 1.00 65.88 284 ARG A CA 1
ATOM 2196 C C . ARG A 1 284 ? 6.203 -6.843 -20.144 1.00 65.88 284 ARG A C 1
ATOM 2198 O O . ARG A 1 284 ? 7.041 -6.602 -21.001 1.00 65.88 284 ARG A O 1
ATOM 2205 N N . TYR A 1 285 ? 5.933 -5.990 -19.151 1.00 61.44 285 TYR A N 1
ATOM 2206 C CA . TYR A 1 285 ? 6.649 -4.728 -18.905 1.00 61.44 285 TYR A CA 1
ATOM 2207 C C . TYR A 1 285 ? 7.859 -4.893 -17.969 1.00 61.44 285 TYR A C 1
ATOM 2209 O O . TYR A 1 285 ? 8.523 -3.927 -17.572 1.00 61.44 285 TYR A O 1
ATOM 2217 N N . GLU A 1 286 ? 8.125 -6.124 -17.560 1.00 58.06 286 GLU A N 1
ATOM 2218 C CA . GLU A 1 286 ? 9.234 -6.540 -16.722 1.00 58.06 286 GLU A CA 1
ATOM 2219 C C . GLU A 1 286 ? 10.168 -7.423 -17.574 1.00 58.06 286 GLU A C 1
ATOM 2221 O O . GLU A 1 286 ? 10.358 -8.596 -17.285 1.00 58.06 286 GLU A O 1
ATOM 2226 N N . GLU A 1 287 ? 10.731 -6.854 -18.654 1.00 49.94 287 GLU A N 1
ATOM 2227 C CA . GLU A 1 287 ? 11.715 -7.531 -19.519 1.00 49.94 287 GLU A CA 1
ATOM 2228 C C . GLU A 1 287 ? 12.906 -8.105 -18.717 1.00 49.94 287 GLU A C 1
ATOM 2230 O O . GLU A 1 287 ? 13.281 -7.578 -17.665 1.00 49.94 287 GLU A O 1
ATOM 2235 N N . HIS A 1 288 ? 13.523 -9.167 -19.254 1.00 47.94 288 HIS A N 1
ATOM 2236 C CA . HIS A 1 288 ? 14.467 -10.104 -18.612 1.00 47.94 288 HIS A CA 1
ATOM 2237 C C . HIS A 1 288 ? 15.746 -9.516 -17.965 1.00 47.94 288 HIS A C 1
ATOM 2239 O O . HIS A 1 288 ? 16.536 -10.261 -17.385 1.00 47.94 288 HIS A O 1
ATOM 2245 N N . LEU A 1 289 ? 15.960 -8.199 -18.019 1.00 50.12 289 LEU A N 1
ATOM 2246 C CA . LEU A 1 289 ? 17.193 -7.522 -17.601 1.00 50.12 289 LEU A CA 1
ATOM 2247 C C . LEU A 1 289 ? 16.924 -6.335 -16.652 1.00 50.12 289 LEU A C 1
ATOM 2249 O O . LEU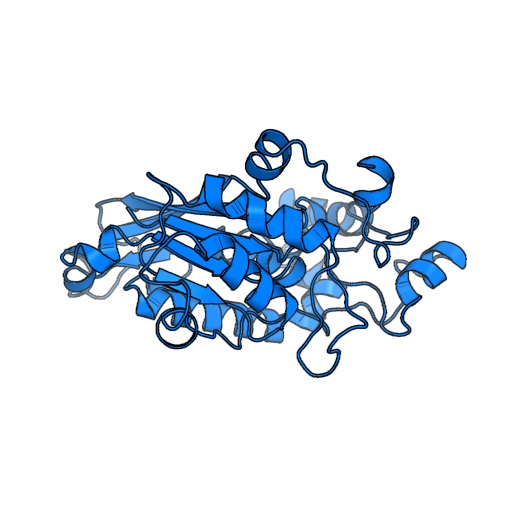 A 1 289 ? 17.483 -5.251 -16.810 1.00 50.12 289 LEU A O 1
ATOM 2253 N N . ARG A 1 290 ? 16.072 -6.502 -15.631 1.00 56.69 290 ARG A N 1
ATOM 2254 C CA . ARG A 1 290 ? 15.990 -5.500 -14.548 1.00 56.69 290 ARG A CA 1
ATOM 2255 C C . ARG A 1 290 ? 17.281 -5.551 -13.710 1.00 56.69 290 ARG A C 1
ATOM 2257 O O . ARG A 1 290 ? 17.658 -6.637 -13.269 1.00 56.69 290 ARG A O 1
ATOM 2264 N N . PRO A 1 291 ? 17.930 -4.408 -13.412 1.00 51.94 291 PRO A N 1
ATOM 2265 C CA . PRO A 1 291 ? 19.210 -4.390 -12.696 1.00 51.94 291 PRO A CA 1
ATOM 2266 C C . PRO A 1 291 ? 19.172 -5.054 -11.308 1.00 51.94 291 PRO A C 1
ATOM 2268 O O . PRO A 1 291 ? 20.191 -5.561 -10.843 1.00 51.94 291 PRO A O 1
ATOM 2271 N N . SER A 1 292 ? 18.009 -5.089 -10.648 1.00 57.22 292 SER A N 1
ATOM 2272 C CA . SER A 1 292 ? 17.845 -5.714 -9.330 1.00 57.22 292 SER A CA 1
ATOM 2273 C C . SER A 1 292 ? 18.088 -7.226 -9.312 1.00 57.22 292 SER A C 1
ATOM 2275 O O . SER A 1 292 ? 18.335 -7.772 -8.238 1.00 57.22 292 SER A O 1
ATOM 2277 N N . GLY A 1 293 ? 18.015 -7.918 -10.458 1.00 54.25 293 GLY A N 1
ATOM 2278 C CA . GLY A 1 293 ? 18.216 -9.370 -10.584 1.00 54.25 293 GLY A CA 1
ATOM 2279 C C . GLY A 1 293 ? 17.134 -10.240 -9.927 1.00 54.25 293 GLY A C 1
ATOM 2280 O O . GLY A 1 293 ? 17.021 -11.419 -10.242 1.00 54.25 293 GLY A O 1
ATOM 2281 N N . LEU A 1 294 ? 16.299 -9.672 -9.051 1.00 62.12 294 LEU A N 1
ATOM 2282 C CA . LEU A 1 294 ? 15.274 -10.395 -8.296 1.00 62.12 294 LEU A CA 1
ATOM 2283 C C . LEU A 1 294 ? 14.273 -11.104 -9.213 1.00 62.12 294 LEU A C 1
ATOM 2285 O O . LEU A 1 294 ? 13.939 -12.257 -8.984 1.00 62.12 294 LEU A O 1
ATOM 2289 N N . LYS A 1 295 ? 13.841 -10.442 -10.287 1.00 61.06 295 LYS A N 1
ATOM 2290 C CA . LYS A 1 295 ? 12.844 -10.991 -11.216 1.00 61.06 295 LYS A CA 1
ATOM 2291 C C . LYS A 1 295 ? 13.431 -12.006 -12.194 1.00 61.06 295 LYS A C 1
ATOM 2293 O O . LYS A 1 295 ? 12.743 -12.948 -12.550 1.00 61.06 295 LYS A O 1
ATOM 2298 N N . THR A 1 296 ? 14.701 -11.858 -12.567 1.00 59.88 296 THR A N 1
ATOM 2299 C CA . THR A 1 296 ? 15.420 -12.838 -13.398 1.00 59.88 296 THR A CA 1
ATOM 2300 C C . THR A 1 296 ? 15.727 -14.130 -12.632 1.00 59.88 296 THR A C 1
ATOM 2302 O O . THR A 1 296 ? 15.841 -15.177 -13.247 1.00 59.88 296 THR A O 1
ATOM 2305 N N . ASN A 1 297 ? 15.873 -14.065 -11.303 1.00 61.09 297 ASN A N 1
ATOM 2306 C CA . ASN A 1 297 ? 16.189 -15.230 -10.464 1.00 61.09 297 ASN A CA 1
ATOM 2307 C C . ASN A 1 297 ? 14.955 -15.912 -9.849 1.00 61.09 297 ASN A C 1
ATOM 2309 O O . ASN A 1 297 ? 15.083 -17.004 -9.301 1.00 61.09 297 ASN A O 1
ATOM 2313 N N . TYR A 1 298 ? 13.798 -15.245 -9.850 1.00 66.19 298 TYR A N 1
ATOM 2314 C CA . TYR A 1 298 ? 12.564 -15.768 -9.256 1.00 66.19 298 TYR A CA 1
ATOM 2315 C C . TYR A 1 298 ? 11.685 -16.519 -10.268 1.00 66.19 298 TYR A C 1
ATOM 2317 O O . TYR A 1 298 ? 10.963 -17.430 -9.865 1.00 66.19 298 TYR A O 1
ATOM 2325 N N . PHE A 1 299 ? 11.746 -16.142 -11.550 1.00 63.94 299 PHE A N 1
ATOM 2326 C CA . PHE A 1 299 ? 10.988 -16.750 -12.648 1.00 63.94 299 PHE A CA 1
ATOM 2327 C C . PHE A 1 299 ? 11.867 -17.624 -13.540 1.00 63.94 299 PHE A C 1
ATOM 2329 O O . PHE A 1 299 ? 13.034 -17.235 -13.770 1.00 63.94 299 PHE A O 1
#

Sequence (299 aa):
MVRLYIVRHGDPDYDTDRENGGSLTDHGRKEAEALVHFFCGENEPTHAYSSPMGRARLTAKLALSKIDKFSGDNFDSNVGIEEWSKELSTWRLGRPINGGTNEEVNKAAVGSGKGVALWDIPASTTRSRLVETIEGTSETTPGWTHRCNEHAVHIDKYNDLCSESDDFLAKHGIHRKKGVYYMSKADSSDPSKRLAKIVVFCHGGLGLTWLAHLLHIPLPLIHSSFWLAPSSVTTILFDEWHEEMPNSSDSEEKNDAIILTPRALCVGGTNHLASAGLQTAPSRYEEHLRPSGLKTNYF

Radius of gyration: 20.06 Å; Cα contacts (8 Å, |Δi|>4): 547; chains: 1; bounding box: 57×40×54 Å

Mean predicted aligned error: 7.4 Å